Protein AF-A0A9X2IA38-F1 (afdb_monomer_lite)

Foldseek 3Di:
DDPPPPDLVPQAPDQDPVNLVVLLVLLPADAPEFFEQDPVVRDTFGWDADPQRFTATPVPRHGDDQAKWKWWQASNNYIYTYDLVCLPVVDDDGDTLFIWIWGWDADPVVSHIEIETERDSSNYHHAPLSVQSNVLNCVVVVNDDQKYKYKYALPHHHDQPDDDPVVVVVVVVSPVVDTFMWIWGQDPVQCFIWIAGPVRDIDTDGPCNSSPDPPPPPDDD

Sequence (221 aa):
MRNRINRRTDNLASVSKDKALEDEHNTSGIFFMYSFFDKETHNNHKIKIDKVNRWRYETSNELVPENRYMFAVGKNGALYLGNPTVHSQFKAGKQVQSAGWIEYQWDNEEQQAKILIDNCSGHYTPTLSQFIQTLYGLHQAKFLPDHLEIRLSKFTLFDYENMSPFWNEIIKEAKLETTEVLSLTYSEQDDGFVFMRSSGETAKMDKKDIFPEKTDLRMEA

Structure (mmCIF, N/CA/C/O backbone):
data_AF-A0A9X2IA38-F1
#
_entry.id   AF-A0A9X2IA38-F1
#
loop_
_atom_site.group_PDB
_atom_site.id
_atom_site.type_symbol
_atom_site.label_atom_id
_atom_site.label_alt_id
_atom_site.label_comp_id
_atom_site.label_asym_id
_atom_site.label_entity_id
_atom_site.label_seq_id
_atom_site.pdbx_PDB_ins_code
_atom_site.Cartn_x
_atom_site.Cartn_y
_atom_site.Cartn_z
_atom_site.occupancy
_atom_site.B_iso_or_equiv
_atom_site.auth_seq_id
_atom_site.auth_comp_id
_atom_site.auth_asym_id
_atom_site.auth_atom_id
_atom_site.pdbx_PDB_model_num
ATOM 1 N N . MET A 1 1 ? 42.721 1.372 -3.159 1.00 33.28 1 MET A N 1
ATOM 2 C CA . MET A 1 1 ? 41.296 0.983 -3.252 1.00 33.28 1 MET A CA 1
ATOM 3 C C . MET A 1 1 ? 40.503 1.860 -2.296 1.00 33.28 1 MET A C 1
ATOM 5 O O . MET A 1 1 ? 40.775 1.817 -1.105 1.00 33.28 1 MET A O 1
ATOM 9 N N . ARG A 1 2 ? 39.608 2.725 -2.792 1.00 30.33 2 ARG A N 1
ATOM 10 C CA . ARG A 1 2 ? 38.718 3.513 -1.922 1.00 30.33 2 ARG A CA 1
ATOM 11 C C . ARG A 1 2 ? 37.504 2.648 -1.596 1.00 30.33 2 ARG A C 1
ATOM 13 O O . ARG A 1 2 ? 36.684 2.406 -2.476 1.00 30.33 2 ARG A O 1
ATOM 20 N N . ASN A 1 3 ? 37.411 2.173 -0.357 1.00 28.41 3 ASN A N 1
ATOM 21 C CA . ASN A 1 3 ? 36.214 1.504 0.141 1.00 28.41 3 ASN A CA 1
ATOM 22 C C . ASN A 1 3 ? 35.061 2.512 0.131 1.00 28.41 3 ASN A C 1
ATOM 24 O O . ASN A 1 3 ? 35.024 3.427 0.952 1.00 28.41 3 ASN A O 1
ATOM 28 N N . ARG A 1 4 ? 34.132 2.368 -0.820 1.00 27.73 4 ARG A N 1
ATOM 29 C CA . ARG A 1 4 ? 32.834 3.045 -0.761 1.00 27.73 4 ARG A CA 1
ATOM 30 C C . ARG A 1 4 ? 32.062 2.427 0.398 1.00 27.73 4 ARG A C 1
ATOM 32 O O . ARG A 1 4 ? 31.519 1.333 0.283 1.00 27.73 4 ARG A O 1
ATOM 39 N N . ILE A 1 5 ? 32.050 3.125 1.524 1.00 28.62 5 ILE A N 1
ATOM 40 C CA . ILE A 1 5 ? 31.180 2.807 2.647 1.00 28.62 5 ILE A CA 1
ATOM 41 C C . ILE A 1 5 ? 29.767 3.229 2.222 1.00 28.62 5 ILE A C 1
ATOM 43 O O . ILE A 1 5 ? 29.410 4.398 2.305 1.00 28.62 5 ILE A O 1
ATOM 47 N N . ASN A 1 6 ? 28.973 2.287 1.707 1.00 29.41 6 ASN A N 1
ATOM 48 C CA . ASN A 1 6 ? 27.540 2.487 1.483 1.00 29.41 6 ASN A CA 1
ATOM 49 C C . ASN A 1 6 ? 26.829 2.470 2.844 1.00 29.41 6 ASN A C 1
ATOM 51 O O . ASN A 1 6 ? 26.284 1.447 3.256 1.00 29.41 6 ASN A O 1
ATOM 55 N N . ARG A 1 7 ? 26.864 3.589 3.572 1.00 29.50 7 ARG A N 1
ATOM 56 C CA . ARG A 1 7 ? 26.044 3.777 4.772 1.00 29.50 7 ARG A CA 1
ATOM 57 C C . ARG A 1 7 ? 24.656 4.268 4.367 1.00 29.50 7 ARG A C 1
ATOM 59 O O . ARG A 1 7 ? 24.501 5.164 3.544 1.00 29.50 7 ARG A O 1
ATOM 66 N N . ARG A 1 8 ? 23.635 3.636 4.949 1.00 31.94 8 ARG A N 1
ATOM 67 C CA . ARG A 1 8 ? 22.201 3.883 4.707 1.00 31.94 8 ARG A CA 1
ATOM 68 C C . ARG A 1 8 ? 21.777 5.323 5.055 1.00 31.94 8 ARG A C 1
ATOM 70 O O . ARG A 1 8 ? 20.772 5.789 4.542 1.00 31.94 8 ARG A O 1
ATOM 77 N N . THR A 1 9 ? 22.560 6.010 5.887 1.00 29.55 9 THR A N 1
ATOM 78 C CA . THR A 1 9 ? 22.382 7.411 6.301 1.00 29.55 9 THR A CA 1
ATOM 79 C C . THR A 1 9 ? 22.748 8.424 5.218 1.00 29.55 9 THR A C 1
ATOM 81 O O . THR A 1 9 ? 22.203 9.519 5.221 1.00 29.55 9 THR A O 1
ATOM 84 N N . ASP A 1 10 ? 23.620 8.054 4.274 1.00 29.27 10 ASP A N 1
ATOM 85 C CA . ASP A 1 10 ? 24.248 9.003 3.339 1.00 29.27 10 ASP A CA 1
ATOM 86 C C . ASP A 1 10 ? 23.655 8.908 1.917 1.00 29.27 10 ASP A C 1
ATOM 88 O O . ASP A 1 10 ? 24.034 9.658 1.023 1.00 29.27 10 ASP A O 1
ATOM 92 N N . ASN A 1 11 ? 22.735 7.960 1.693 1.00 29.88 11 ASN A N 1
ATOM 93 C CA . ASN A 1 11 ? 22.175 7.592 0.383 1.00 29.88 11 ASN A CA 1
ATOM 94 C C . ASN A 1 11 ? 20.657 7.827 0.268 1.00 29.88 11 ASN A C 1
ATOM 96 O O . ASN A 1 11 ? 20.030 7.332 -0.672 1.00 29.88 11 ASN A O 1
ATOM 100 N N . LEU A 1 12 ? 20.052 8.549 1.212 1.00 31.86 12 LEU A N 1
ATOM 101 C CA . LEU A 1 12 ? 18.663 8.981 1.093 1.00 31.86 12 LEU A CA 1
ATOM 102 C C . LEU A 1 12 ? 18.642 10.247 0.244 1.00 31.86 12 LEU A C 1
ATOM 104 O O . LEU A 1 12 ? 19.120 11.294 0.672 1.00 31.86 12 LEU A O 1
ATOM 108 N N . ALA A 1 13 ? 18.111 10.147 -0.974 1.00 32.28 13 ALA A N 1
ATOM 109 C CA . ALA A 1 13 ? 17.768 11.331 -1.741 1.00 32.28 13 ALA A CA 1
ATOM 110 C C . ALA A 1 13 ? 16.670 12.073 -0.967 1.00 32.28 13 ALA A C 1
ATOM 112 O O . ALA A 1 13 ? 15.510 11.666 -0.996 1.00 32.28 13 ALA A O 1
ATOM 113 N N . SER A 1 14 ? 17.040 13.123 -0.232 1.00 31.39 14 SER A N 1
ATOM 114 C CA . SER A 1 14 ? 16.071 14.073 0.294 1.00 31.39 14 SER A CA 1
ATOM 115 C C . SER A 1 14 ? 15.344 14.685 -0.900 1.00 31.39 14 SER A C 1
ATOM 117 O O . SER A 1 14 ? 15.947 15.320 -1.768 1.00 31.39 14 SER A O 1
ATOM 119 N N . VAL A 1 15 ? 14.044 14.422 -0.996 1.00 34.00 15 VAL A N 1
ATOM 120 C CA . VAL A 1 15 ? 13.192 15.065 -1.993 1.00 34.00 15 VAL A CA 1
ATOM 121 C C . VAL A 1 15 ? 13.064 16.524 -1.554 1.00 34.00 15 VAL A C 1
ATOM 123 O O . VAL A 1 15 ? 12.621 16.801 -0.440 1.00 34.00 15 VAL A O 1
ATOM 126 N N . SER A 1 16 ? 13.549 17.465 -2.369 1.00 35.22 16 SER A N 1
ATOM 127 C CA . SER A 1 16 ? 13.396 18.894 -2.081 1.00 35.22 16 SER A CA 1
ATOM 128 C C . SER A 1 16 ? 11.910 19.259 -2.040 1.00 35.22 16 SER A C 1
ATOM 130 O O . SER A 1 16 ? 11.103 18.637 -2.731 1.00 35.22 16 SER A O 1
ATOM 132 N N . LYS A 1 17 ? 11.541 20.288 -1.263 1.00 38.03 17 LYS A N 1
ATOM 133 C CA . LYS A 1 17 ? 10.151 20.781 -1.201 1.00 38.03 17 LYS A CA 1
ATOM 134 C C . LYS A 1 17 ? 9.586 21.077 -2.597 1.00 38.03 17 LYS A C 1
ATOM 136 O O . LYS A 1 17 ? 8.460 20.701 -2.887 1.00 38.03 17 LYS A O 1
ATOM 141 N N . ASP A 1 18 ? 10.409 21.633 -3.482 1.00 33.34 18 ASP A N 1
ATOM 142 C CA . ASP A 1 18 ? 10.033 21.937 -4.869 1.00 33.34 18 ASP A CA 1
ATOM 143 C C . ASP A 1 18 ? 9.674 20.682 -5.678 1.00 33.34 18 ASP A C 1
ATOM 145 O O . ASP A 1 18 ? 8.767 20.705 -6.504 1.00 33.34 18 ASP A O 1
ATOM 149 N N . LYS A 1 19 ? 10.350 19.559 -5.406 1.00 36.72 19 LYS A N 1
ATOM 150 C CA . LYS A 1 19 ? 10.111 18.282 -6.083 1.00 36.72 19 LYS A CA 1
ATOM 151 C C . LYS A 1 19 ? 8.884 17.554 -5.527 1.00 36.72 19 LYS A C 1
ATOM 153 O O . LYS A 1 19 ? 8.150 16.947 -6.295 1.00 36.72 19 LYS A O 1
ATOM 158 N N . ALA A 1 20 ? 8.616 17.685 -4.226 1.00 36.47 20 ALA A N 1
ATOM 159 C CA . ALA A 1 20 ? 7.375 17.198 -3.619 1.00 36.47 20 ALA A CA 1
ATOM 160 C C . ALA A 1 20 ? 6.135 17.919 -4.192 1.00 36.47 20 ALA A C 1
ATOM 162 O O . ALA A 1 20 ? 5.124 17.278 -4.465 1.00 36.47 20 ALA A O 1
ATOM 163 N N . LEU A 1 21 ? 6.242 19.230 -4.457 1.00 36.81 21 LEU A N 1
ATOM 164 C CA . LEU A 1 21 ? 5.180 20.033 -5.080 1.00 36.81 21 LEU A CA 1
ATOM 165 C C . LEU A 1 21 ? 4.927 19.670 -6.556 1.00 36.81 21 LEU A C 1
ATOM 167 O O . LEU A 1 21 ? 3.783 19.732 -7.005 1.00 36.81 21 LEU A O 1
ATOM 171 N N . GLU A 1 22 ? 5.971 19.302 -7.308 1.00 36.03 22 GLU A N 1
ATOM 172 C CA . GLU A 1 22 ? 5.869 18.833 -8.701 1.00 36.03 22 GLU A CA 1
ATOM 173 C C . GLU A 1 22 ? 5.215 17.441 -8.787 1.00 36.03 22 GLU A C 1
ATOM 175 O O . GLU A 1 22 ? 4.417 17.176 -9.689 1.00 36.03 22 GLU A O 1
ATOM 180 N N . ASP A 1 23 ? 5.508 16.557 -7.830 1.00 39.16 23 ASP A N 1
ATOM 181 C CA . ASP A 1 23 ? 4.963 15.198 -7.783 1.00 39.16 23 ASP A CA 1
ATOM 182 C C . ASP A 1 23 ? 3.449 15.185 -7.486 1.00 39.16 23 ASP A C 1
ATOM 184 O O . ASP A 1 23 ? 2.731 14.380 -8.075 1.00 39.16 23 ASP A O 1
ATOM 188 N N . GLU A 1 24 ? 2.945 16.116 -6.669 1.00 38.44 24 GLU A N 1
ATOM 189 C CA . GLU A 1 24 ? 1.516 16.280 -6.341 1.00 38.44 24 GLU A CA 1
ATOM 190 C C . GLU A 1 24 ? 0.641 16.616 -7.564 1.00 38.44 24 GLU A C 1
ATOM 192 O O . GLU A 1 24 ? -0.502 16.181 -7.664 1.00 38.44 24 GLU A O 1
ATOM 197 N N . HIS A 1 25 ? 1.177 17.332 -8.556 1.00 37.62 25 HIS A N 1
ATOM 198 C CA . HIS A 1 25 ? 0.443 17.625 -9.794 1.00 37.62 25 HIS A CA 1
ATOM 199 C C . HIS A 1 25 ? 0.202 16.363 -10.648 1.00 37.62 25 HIS A C 1
ATOM 201 O O . HIS A 1 25 ? -0.766 16.283 -11.407 1.00 37.62 25 HIS A O 1
ATOM 207 N N . ASN A 1 26 ? 1.065 15.354 -10.503 1.00 40.12 26 ASN A N 1
ATOM 208 C CA . ASN A 1 26 ? 1.036 14.121 -11.288 1.00 40.12 26 ASN A CA 1
ATOM 209 C C . ASN A 1 26 ? 0.171 13.011 -10.653 1.00 40.12 26 ASN A C 1
ATOM 211 O O . ASN A 1 26 ? 0.019 11.947 -11.251 1.00 40.12 26 ASN A O 1
ATOM 215 N N . THR A 1 27 ? -0.414 13.232 -9.466 1.00 41.41 27 THR A N 1
ATOM 216 C CA . THR A 1 27 ? -1.171 12.213 -8.708 1.00 41.41 27 THR A CA 1
ATOM 217 C C . THR A 1 27 ? -2.672 12.153 -9.037 1.00 41.41 27 THR A C 1
ATOM 219 O O . THR A 1 27 ? -3.406 11.367 -8.438 1.00 41.41 27 THR A O 1
ATOM 222 N N . SER A 1 28 ? -3.142 12.906 -10.039 1.00 36.66 28 SER A N 1
ATOM 223 C CA . SER A 1 28 ? -4.564 13.106 -10.385 1.00 36.66 28 SER A CA 1
ATOM 224 C C . SER A 1 28 ? -5.245 11.981 -11.200 1.00 36.66 28 SER A C 1
ATOM 226 O O . SER A 1 28 ? -6.143 12.229 -12.002 1.00 36.66 28 SER A O 1
ATOM 228 N N . GLY A 1 29 ? -4.913 10.714 -10.923 1.00 35.50 29 GLY A N 1
ATOM 229 C CA . GLY A 1 29 ? -5.930 9.655 -11.009 1.00 35.50 29 GLY A CA 1
ATOM 230 C C . GLY A 1 29 ? -6.135 8.897 -12.327 1.00 35.50 29 GLY A C 1
ATOM 231 O O . GLY A 1 29 ? -7.278 8.627 -12.685 1.00 35.50 29 GLY A O 1
ATOM 232 N N . ILE A 1 30 ? -5.080 8.416 -12.996 1.00 32.59 30 ILE A N 1
ATOM 233 C CA . ILE A 1 30 ? -5.226 7.283 -13.935 1.00 32.59 30 ILE A CA 1
ATOM 234 C C . ILE A 1 30 ? -4.082 6.290 -13.718 1.00 32.59 30 ILE A C 1
ATOM 236 O O . ILE A 1 30 ? -2.986 6.465 -14.243 1.00 32.59 30 ILE A O 1
ATOM 240 N N . PHE A 1 31 ? -4.328 5.229 -12.947 1.00 38.31 31 PHE A N 1
ATOM 241 C CA . PHE A 1 31 ? -3.363 4.140 -12.805 1.00 38.31 31 PHE A CA 1
ATOM 242 C C . PHE A 1 31 ? -3.389 3.277 -14.066 1.00 38.31 31 PHE A C 1
ATOM 244 O O . PHE A 1 31 ? -4.265 2.431 -14.242 1.00 38.31 31 PHE A O 1
ATOM 251 N N . PHE A 1 32 ? -2.429 3.478 -14.970 1.00 34.12 32 PHE A N 1
ATOM 252 C CA . PHE A 1 32 ? -2.218 2.550 -16.079 1.00 34.12 32 PHE A CA 1
ATOM 253 C C . PHE A 1 32 ? -1.540 1.287 -15.548 1.00 34.12 32 PHE A C 1
ATOM 255 O O . PHE A 1 32 ? -0.338 1.257 -15.307 1.00 34.12 32 PHE A O 1
ATOM 262 N N . MET A 1 33 ? -2.329 0.239 -15.332 1.00 41.50 33 MET A N 1
ATOM 263 C CA . MET A 1 33 ? -1.836 -1.049 -14.862 1.00 41.50 33 MET A CA 1
ATOM 264 C C . MET A 1 33 ? -0.643 -1.570 -15.700 1.00 41.50 33 MET A C 1
ATOM 266 O O . MET A 1 33 ? -0.588 -1.408 -16.922 1.00 41.50 33 MET A O 1
ATOM 270 N N . TYR A 1 34 ? 0.230 -2.305 -15.003 1.00 48.06 34 TYR A N 1
ATOM 271 C CA . TYR A 1 34 ? 1.095 -3.395 -15.468 1.00 48.06 34 TYR A CA 1
ATOM 272 C C . TYR A 1 34 ? 2.540 -3.083 -15.896 1.00 48.06 34 TYR A C 1
ATOM 274 O O . TYR A 1 34 ? 2.799 -2.685 -17.029 1.00 48.06 34 TYR A O 1
ATOM 282 N N . SER A 1 35 ? 3.512 -3.520 -15.085 1.00 41.28 35 SER A N 1
ATOM 283 C CA . SER A 1 35 ? 4.558 -4.462 -15.538 1.00 41.28 35 SER A CA 1
ATOM 284 C C . SER A 1 35 ? 5.130 -5.228 -14.339 1.00 41.28 35 SER A C 1
ATOM 286 O O . SER A 1 35 ? 5.736 -4.624 -13.456 1.00 41.28 35 SER A O 1
ATOM 288 N N . PHE A 1 36 ? 4.949 -6.546 -14.301 1.00 46.47 36 PHE A N 1
ATOM 289 C CA . PHE A 1 36 ? 5.767 -7.438 -13.485 1.00 46.47 36 PHE A CA 1
ATOM 290 C C . PHE A 1 36 ? 7.036 -7.759 -14.269 1.00 46.47 36 PHE A C 1
ATOM 292 O O . PHE A 1 36 ? 6.933 -8.285 -15.378 1.00 46.47 36 PHE A O 1
ATOM 299 N N . PHE A 1 37 ? 8.206 -7.435 -13.724 1.00 45.69 37 PHE A N 1
ATOM 300 C CA . PHE A 1 37 ? 9.477 -7.835 -14.323 1.00 45.69 37 PHE A CA 1
ATOM 301 C C . PHE A 1 37 ? 10.023 -9.057 -13.595 1.00 45.69 37 PHE A C 1
ATOM 303 O O . PHE A 1 37 ? 10.503 -8.962 -12.458 1.00 45.69 37 PHE A O 1
ATOM 310 N N . ASP A 1 38 ? 9.970 -10.199 -14.270 1.00 46.16 38 ASP A N 1
ATOM 311 C CA . ASP A 1 38 ? 10.667 -11.389 -13.818 1.00 46.16 38 ASP A CA 1
ATOM 312 C C . ASP A 1 38 ? 12.101 -11.372 -14.356 1.00 46.16 38 ASP A C 1
ATOM 314 O O . ASP A 1 38 ? 12.340 -11.392 -15.563 1.00 46.16 38 ASP A O 1
ATOM 318 N N . LYS A 1 39 ? 13.081 -11.321 -13.452 1.00 41.94 39 LYS A N 1
ATOM 319 C CA . LYS A 1 39 ? 14.500 -11.297 -13.815 1.00 41.94 39 LYS A CA 1
ATOM 320 C C . LYS A 1 39 ? 14.970 -12.605 -14.443 1.00 41.94 39 LYS A C 1
ATOM 322 O O . LYS A 1 39 ? 15.898 -12.561 -15.242 1.00 41.94 39 LYS A O 1
ATOM 327 N N . GLU A 1 40 ? 14.389 -13.743 -14.064 1.00 47.44 40 GLU A N 1
ATOM 328 C CA . GLU A 1 40 ? 14.830 -15.041 -14.587 1.00 47.44 40 GLU A CA 1
ATOM 329 C C . GLU A 1 40 ? 14.468 -15.186 -16.064 1.00 47.44 40 GLU A C 1
ATOM 331 O O . GLU A 1 40 ? 15.247 -15.726 -16.848 1.00 47.44 40 GLU A O 1
ATOM 336 N N . THR A 1 41 ? 13.325 -14.627 -16.460 1.00 50.97 41 THR A N 1
ATOM 337 C CA . THR A 1 41 ? 12.814 -14.713 -17.831 1.00 50.97 41 THR A CA 1
ATOM 338 C C . THR A 1 41 ? 12.984 -13.422 -18.637 1.00 50.97 41 THR A C 1
ATOM 340 O O . THR A 1 41 ? 12.778 -13.439 -19.848 1.00 50.97 41 THR A O 1
ATOM 343 N N . HIS A 1 42 ? 13.379 -12.310 -18.001 1.00 52.97 42 HIS A N 1
ATOM 344 C CA . HIS A 1 42 ? 13.475 -10.964 -18.589 1.00 52.97 42 HIS A CA 1
ATOM 345 C C . HIS A 1 42 ? 12.189 -10.487 -19.292 1.00 52.97 42 HIS A C 1
ATOM 347 O O . HIS A 1 42 ? 12.228 -9.576 -20.125 1.00 52.97 42 HIS A O 1
ATOM 353 N N . ASN A 1 43 ? 11.046 -11.080 -18.950 1.00 55.62 43 ASN A N 1
ATOM 354 C CA . ASN A 1 43 ? 9.767 -10.804 -19.582 1.00 55.62 43 ASN A CA 1
ATOM 355 C C . ASN A 1 43 ? 8.925 -9.851 -18.730 1.00 55.62 43 ASN A C 1
ATOM 357 O O . ASN A 1 43 ? 8.905 -9.915 -17.499 1.00 55.62 43 ASN A O 1
ATOM 361 N N . ASN A 1 44 ? 8.202 -8.967 -19.417 1.00 62.81 44 ASN A N 1
ATOM 362 C CA . ASN A 1 44 ? 7.179 -8.133 -18.803 1.00 62.81 44 ASN A CA 1
ATOM 363 C C . ASN A 1 44 ? 5.863 -8.906 -18.788 1.00 62.81 44 ASN A C 1
ATOM 365 O O . ASN A 1 44 ? 5.335 -9.252 -19.847 1.00 62.81 44 ASN A O 1
ATOM 369 N N . HIS A 1 45 ? 5.304 -9.114 -17.603 1.00 68.19 45 HIS A N 1
ATOM 370 C CA . HIS A 1 45 ? 3.994 -9.733 -17.443 1.00 68.19 45 HIS A CA 1
ATOM 371 C C . HIS A 1 45 ? 2.971 -8.716 -16.945 1.00 68.19 45 HIS A C 1
ATOM 373 O O . HIS A 1 45 ? 3.291 -7.773 -16.218 1.00 68.19 45 HIS A O 1
ATOM 379 N N . LYS A 1 46 ? 1.714 -8.924 -17.328 1.00 74.81 46 LYS A N 1
ATOM 380 C CA . LYS A 1 46 ? 0.573 -8.198 -16.774 1.00 74.81 46 LYS A CA 1
ATOM 381 C C . LYS A 1 46 ? -0.096 -9.057 -15.703 1.00 74.81 46 LYS A C 1
ATOM 383 O O . LYS A 1 46 ? -0.176 -10.271 -15.873 1.00 74.81 46 LYS A O 1
ATOM 388 N N . ILE A 1 47 ? -0.533 -8.445 -14.604 1.00 77.00 47 ILE A N 1
ATOM 389 C CA . ILE A 1 47 ? -1.194 -9.116 -13.474 1.00 77.00 47 ILE A CA 1
ATOM 390 C C . ILE A 1 47 ? -2.627 -8.627 -13.370 1.00 77.00 47 ILE A C 1
ATOM 392 O O . ILE A 1 47 ? -2.850 -7.502 -12.935 1.00 77.00 47 ILE A O 1
ATOM 396 N N . LYS A 1 48 ? -3.590 -9.478 -13.703 1.00 84.44 48 LYS A N 1
ATOM 397 C CA . LYS A 1 48 ? -4.998 -9.217 -13.408 1.00 84.44 48 LYS A CA 1
ATOM 398 C C . LYS A 1 48 ? -5.330 -9.683 -11.995 1.00 84.44 48 LYS A C 1
ATOM 400 O O . LYS A 1 48 ? -4.719 -10.617 -11.472 1.00 84.44 48 LYS A O 1
ATOM 405 N N . ILE A 1 49 ? -6.336 -9.052 -11.415 1.00 85.75 49 ILE A N 1
ATOM 406 C CA . ILE A 1 49 ? -6.853 -9.397 -10.097 1.00 85.75 49 ILE A CA 1
ATOM 407 C C . ILE A 1 49 ? -8.217 -10.034 -10.293 1.00 85.75 49 ILE A C 1
ATOM 409 O O . ILE A 1 49 ? -9.043 -9.525 -11.053 1.00 85.75 49 ILE A O 1
ATOM 413 N N . ASP A 1 50 ? -8.414 -11.204 -9.694 1.00 84.94 50 ASP A N 1
ATOM 414 C CA . ASP A 1 50 ? -9.708 -11.871 -9.745 1.00 84.94 50 ASP A CA 1
ATOM 415 C C . ASP A 1 50 ? -10.685 -11.299 -8.705 1.00 84.94 50 ASP A C 1
ATOM 417 O O . ASP A 1 50 ? -10.385 -10.360 -7.972 1.00 84.94 50 ASP A O 1
ATOM 421 N N . LYS A 1 51 ? -11.905 -11.841 -8.667 1.00 79.12 51 LYS A N 1
ATOM 422 C CA . LYS A 1 51 ? -12.998 -11.308 -7.837 1.00 79.12 51 LYS A CA 1
ATOM 423 C C . LYS A 1 51 ? -12.740 -11.381 -6.327 1.00 79.12 51 LYS A C 1
ATOM 425 O O . LYS A 1 51 ? -13.521 -10.810 -5.579 1.00 79.12 51 LYS A O 1
ATOM 430 N N . VAL A 1 52 ? -11.707 -12.104 -5.896 1.00 80.62 52 VAL A N 1
ATOM 431 C CA . VAL A 1 52 ? -11.337 -12.287 -4.484 1.00 80.62 52 VAL A CA 1
ATOM 432 C C . VAL A 1 52 ? -9.972 -11.662 -4.179 1.00 80.62 52 VAL A C 1
ATOM 434 O O . VAL A 1 52 ? -9.274 -12.074 -3.260 1.00 80.62 52 VAL A O 1
ATOM 437 N N . ASN A 1 53 ? -9.559 -10.673 -4.974 1.00 82.44 53 ASN A N 1
ATOM 438 C CA . ASN A 1 53 ? -8.280 -9.977 -4.853 1.00 82.44 53 ASN A CA 1
ATOM 439 C C . ASN A 1 53 ? -7.039 -10.876 -5.027 1.00 82.44 53 ASN A C 1
ATOM 441 O O . ASN A 1 53 ? -5.930 -10.497 -4.643 1.00 82.44 53 ASN A O 1
ATOM 445 N N . ARG A 1 54 ? -7.178 -12.051 -5.658 1.00 89.94 54 ARG A N 1
ATOM 446 C CA . ARG A 1 54 ? -6.047 -12.944 -5.923 1.00 89.94 54 ARG A CA 1
ATOM 447 C C . ARG A 1 54 ? -5.354 -12.565 -7.225 1.00 89.94 54 ARG A C 1
ATOM 449 O O . ARG A 1 54 ? -5.990 -12.324 -8.255 1.00 89.94 54 ARG A O 1
ATOM 456 N N . TRP A 1 55 ? -4.028 -12.511 -7.180 1.00 90.00 55 TRP A N 1
ATOM 457 C CA . TRP A 1 55 ? -3.214 -12.034 -8.290 1.00 90.00 55 TRP A CA 1
ATOM 458 C C . TRP A 1 55 ? -2.926 -13.159 -9.283 1.00 90.00 55 TRP A C 1
ATOM 460 O O . TRP A 1 55 ? -2.486 -14.250 -8.909 1.00 90.00 55 TRP A O 1
ATOM 470 N N . ARG A 1 56 ? -3.163 -12.892 -10.570 1.00 89.56 56 ARG A N 1
ATOM 471 C CA . ARG A 1 56 ? -2.939 -13.843 -11.665 1.00 89.56 56 ARG A CA 1
ATOM 472 C C . ARG A 1 56 ? -2.228 -13.185 -12.826 1.00 89.56 56 ARG A C 1
ATOM 474 O O . ARG A 1 56 ? -2.553 -12.060 -13.197 1.00 89.56 56 ARG A O 1
ATOM 481 N N . TYR A 1 57 ? -1.332 -13.912 -13.477 1.00 85.94 57 TYR A N 1
ATOM 482 C CA . TYR A 1 57 ? -0.790 -13.467 -14.753 1.00 85.94 57 TYR A CA 1
ATOM 483 C C . TYR A 1 57 ? -1.916 -13.388 -15.792 1.00 85.94 57 TYR A C 1
ATOM 485 O O . TYR A 1 57 ? -2.706 -14.317 -15.949 1.00 85.94 57 TYR A O 1
ATOM 493 N N . GLU A 1 58 ? -2.024 -12.265 -16.498 1.00 83.25 58 GLU A N 1
ATOM 494 C CA . GLU A 1 58 ? -3.114 -12.010 -17.444 1.00 83.25 58 GLU A CA 1
ATOM 495 C C . GLU A 1 58 ? -3.114 -13.040 -18.580 1.00 83.25 58 GLU A C 1
ATOM 497 O O . GLU A 1 58 ? -4.165 -13.606 -18.888 1.00 83.25 58 GLU A O 1
ATOM 502 N N . THR A 1 59 ? -1.926 -13.325 -19.129 1.00 81.62 59 THR A N 1
ATOM 503 C CA . THR A 1 59 ? -1.721 -14.208 -20.285 1.00 81.62 59 THR A CA 1
ATOM 504 C C . THR A 1 59 ? -1.894 -15.690 -19.954 1.00 81.62 59 THR A C 1
ATOM 506 O O . THR A 1 59 ? -2.605 -16.383 -20.674 1.00 81.62 59 THR A O 1
ATOM 509 N N . SER A 1 60 ? -1.250 -16.196 -18.892 1.00 87.00 60 SER A N 1
ATOM 510 C CA . SER A 1 60 ? -1.289 -17.629 -18.546 1.00 87.00 60 SER A CA 1
ATOM 511 C C . SER A 1 60 ? -2.409 -17.994 -17.570 1.00 87.00 60 SER A C 1
ATOM 513 O O . SER A 1 60 ? -2.740 -19.167 -17.431 1.00 87.00 60 SER A O 1
ATOM 515 N N . ASN A 1 61 ? -3.018 -17.008 -16.898 1.00 87.62 61 ASN A N 1
ATOM 516 C CA . ASN A 1 61 ? -3.982 -17.194 -15.806 1.00 87.62 61 ASN A CA 1
ATOM 517 C C . ASN A 1 61 ? -3.429 -17.942 -14.572 1.00 87.62 61 ASN A C 1
ATOM 519 O O . ASN A 1 61 ? -4.182 -18.242 -13.636 1.00 87.62 61 ASN A O 1
ATOM 523 N N . GLU A 1 62 ? -2.125 -18.216 -14.558 1.00 90.12 62 GLU A N 1
ATOM 524 C CA . GLU A 1 62 ? -1.411 -18.795 -13.426 1.00 90.12 62 GLU A CA 1
ATOM 525 C C . GLU A 1 62 ? -1.384 -17.818 -12.252 1.00 90.12 62 GLU A C 1
ATOM 527 O O . GLU A 1 62 ? -1.475 -16.598 -12.423 1.00 90.12 62 GLU A O 1
ATOM 532 N N . LEU A 1 63 ? -1.277 -18.372 -11.049 1.00 90.38 63 LEU A N 1
ATOM 533 C CA . LEU A 1 63 ? -1.180 -17.591 -9.824 1.00 90.38 63 LEU A CA 1
ATOM 534 C C . LEU A 1 63 ? 0.164 -16.871 -9.767 1.00 90.38 63 LEU A C 1
ATOM 536 O O . LEU A 1 63 ? 1.206 -17.474 -10.026 1.00 90.38 63 LEU A O 1
ATOM 540 N N . VAL A 1 64 ? 0.131 -15.595 -9.389 1.00 87.31 64 VAL A N 1
ATOM 541 C CA . VAL A 1 64 ? 1.354 -14.884 -9.015 1.00 87.31 64 VAL A CA 1
ATOM 542 C C . VAL A 1 64 ? 1.854 -15.483 -7.694 1.00 87.31 64 VAL A C 1
ATOM 544 O O . VAL A 1 64 ? 1.036 -15.682 -6.791 1.00 87.31 64 VAL A O 1
ATOM 547 N N . PRO A 1 65 ? 3.153 -15.808 -7.569 1.00 88.44 65 PRO A N 1
ATOM 548 C CA . PRO A 1 65 ? 3.694 -16.378 -6.342 1.00 88.44 65 PRO A CA 1
ATOM 549 C C . PRO A 1 65 ? 3.454 -15.495 -5.114 1.00 88.44 65 PRO A C 1
ATOM 551 O O . PRO A 1 65 ? 3.395 -14.272 -5.194 1.00 88.44 65 PRO A O 1
ATOM 554 N N . GLU A 1 66 ? 3.363 -16.117 -3.949 1.00 91.56 66 GLU A N 1
ATOM 555 C CA . GLU A 1 66 ? 3.399 -15.388 -2.684 1.00 91.56 66 GLU A CA 1
ATOM 556 C C . GLU A 1 66 ? 4.845 -14.975 -2.411 1.00 91.56 66 GLU A C 1
ATOM 558 O O . GLU A 1 66 ? 5.743 -15.819 -2.335 1.00 91.56 66 GLU A O 1
ATOM 563 N N . ASN A 1 67 ? 5.102 -13.671 -2.354 1.00 89.44 67 ASN A N 1
ATOM 564 C CA . ASN A 1 67 ? 6.451 -13.143 -2.196 1.00 89.44 67 ASN A CA 1
ATOM 565 C C . ASN A 1 67 ? 6.428 -11.672 -1.772 1.00 89.44 67 ASN A C 1
ATOM 567 O O . ASN A 1 67 ? 5.392 -11.007 -1.733 1.00 89.44 67 ASN A O 1
ATOM 571 N N . ARG A 1 68 ? 7.622 -11.149 -1.507 1.00 88.94 68 ARG A N 1
ATOM 572 C CA . ARG A 1 68 ? 7.885 -9.727 -1.364 1.00 88.94 68 ARG A CA 1
ATOM 573 C C . ARG A 1 68 ? 8.346 -9.151 -2.697 1.00 88.94 68 ARG A C 1
ATOM 575 O O . ARG A 1 68 ? 9.395 -9.527 -3.216 1.00 88.94 68 ARG A O 1
ATOM 582 N N . TYR A 1 69 ? 7.597 -8.193 -3.217 1.00 86.25 69 TYR A N 1
ATOM 583 C CA . TYR A 1 69 ? 7.879 -7.504 -4.469 1.00 86.25 69 TYR A CA 1
ATOM 584 C C . TYR A 1 69 ? 8.266 -6.058 -4.204 1.00 86.25 69 TYR A C 1
ATOM 586 O O . TYR A 1 69 ? 7.699 -5.398 -3.340 1.00 86.25 69 TYR A O 1
ATOM 594 N N . MET A 1 70 ? 9.236 -5.540 -4.947 1.00 85.19 70 MET A N 1
ATOM 595 C CA . MET A 1 70 ? 9.474 -4.103 -4.969 1.00 85.19 70 MET A CA 1
ATOM 596 C C . MET A 1 70 ? 8.408 -3.471 -5.855 1.00 85.19 70 MET A C 1
ATOM 598 O O . MET A 1 70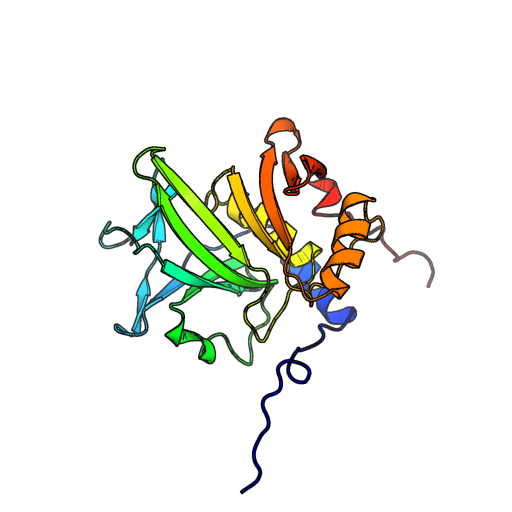 ? 8.180 -3.963 -6.960 1.00 85.19 70 MET A O 1
ATOM 602 N N . PHE A 1 71 ? 7.790 -2.386 -5.401 1.00 84.44 71 PHE A N 1
ATOM 603 C CA . PHE A 1 71 ? 6.868 -1.620 -6.228 1.00 84.44 71 PHE A CA 1
ATOM 604 C C . PHE A 1 71 ? 7.436 -0.244 -6.558 1.00 84.44 71 PHE A C 1
ATOM 606 O O . PHE A 1 71 ? 8.164 0.361 -5.767 1.00 84.44 71 PHE A O 1
ATOM 613 N N . ALA A 1 72 ? 7.064 0.261 -7.727 1.00 80.44 72 ALA A N 1
ATOM 614 C CA . ALA A 1 72 ? 7.235 1.653 -8.100 1.00 80.44 72 ALA A CA 1
ATOM 615 C C . ALA A 1 72 ? 5.994 2.120 -8.857 1.00 80.44 72 ALA A C 1
ATOM 617 O O . ALA A 1 72 ? 5.487 1.405 -9.719 1.00 80.44 72 ALA A O 1
ATOM 618 N N . VAL A 1 73 ? 5.530 3.325 -8.555 1.00 75.06 73 VAL A N 1
ATOM 619 C CA . VAL A 1 73 ? 4.476 4.006 -9.300 1.00 75.06 73 VAL A CA 1
ATOM 620 C C . VAL A 1 73 ? 5.119 5.132 -10.093 1.00 75.06 73 VAL A C 1
ATOM 622 O O . VAL A 1 73 ? 5.748 6.029 -9.530 1.00 75.06 73 VAL A O 1
ATOM 625 N N . GLY A 1 74 ? 5.036 5.047 -11.418 1.00 67.19 74 GLY A N 1
ATOM 626 C CA . GLY A 1 74 ? 5.536 6.092 -12.308 1.00 67.19 74 GLY A CA 1
ATOM 627 C C . GLY A 1 74 ? 4.682 7.359 -12.233 1.00 67.19 74 GLY A C 1
ATOM 628 O O . GLY A 1 74 ? 3.538 7.316 -11.797 1.00 67.19 74 GLY A O 1
ATOM 629 N N . LYS A 1 75 ? 5.200 8.487 -12.735 1.00 62.00 75 LYS A N 1
ATOM 630 C CA . LYS A 1 75 ? 4.458 9.766 -12.817 1.00 62.00 75 LYS A CA 1
ATOM 631 C C . LYS A 1 75 ? 3.142 9.717 -13.611 1.00 62.00 75 LYS A C 1
ATOM 633 O O . LYS A 1 75 ? 2.361 10.650 -13.578 1.00 62.00 75 LYS A O 1
ATOM 638 N N . ASN A 1 76 ? 2.938 8.666 -14.396 1.00 57.16 76 ASN A N 1
ATOM 639 C CA . ASN A 1 76 ? 1.723 8.407 -15.164 1.00 57.16 76 ASN A CA 1
ATOM 640 C C . ASN A 1 76 ? 0.744 7.484 -14.414 1.00 57.16 76 ASN A C 1
ATOM 642 O O . ASN A 1 76 ? -0.094 6.862 -15.059 1.00 57.16 76 ASN A O 1
ATOM 646 N N . GLY A 1 77 ? 0.930 7.290 -13.105 1.00 58.91 77 GLY A N 1
ATOM 647 C CA . GLY A 1 77 ? 0.150 6.366 -12.283 1.00 58.91 77 GLY A CA 1
ATOM 648 C C . GLY A 1 77 ? 0.437 4.885 -12.549 1.00 58.91 77 GLY A C 1
ATOM 649 O O . GLY A 1 77 ? -0.219 4.023 -11.975 1.00 58.91 77 GLY A O 1
ATOM 650 N N . ALA A 1 78 ? 1.392 4.535 -13.416 1.00 64.31 78 ALA A N 1
ATOM 651 C CA . ALA A 1 78 ? 1.616 3.131 -13.742 1.00 64.31 78 ALA A CA 1
ATOM 652 C C . ALA A 1 78 ? 2.307 2.378 -12.602 1.00 64.31 78 ALA A C 1
ATOM 654 O O . ALA A 1 78 ? 3.383 2.787 -12.163 1.00 64.31 78 ALA A O 1
ATOM 655 N N . LEU A 1 79 ? 1.710 1.264 -12.162 1.00 74.94 79 LEU A N 1
ATOM 656 C CA . LEU A 1 79 ? 2.285 0.370 -11.157 1.00 74.94 79 LEU A CA 1
ATOM 657 C C . LEU A 1 79 ? 3.212 -0.657 -11.811 1.00 74.94 79 LEU A C 1
ATOM 659 O O . LEU A 1 79 ? 2.805 -1.458 -12.658 1.00 74.94 79 LEU A O 1
ATOM 663 N N . TYR A 1 80 ? 4.442 -0.683 -11.322 1.00 76.00 80 TYR A N 1
ATOM 664 C CA . TYR A 1 80 ? 5.458 -1.658 -11.668 1.00 76.00 80 TYR A CA 1
ATOM 665 C C . TYR A 1 80 ? 5.791 -2.507 -10.447 1.00 76.00 80 TYR A C 1
ATOM 667 O O . TYR A 1 80 ? 6.001 -1.967 -9.361 1.00 76.00 80 TYR A O 1
ATOM 675 N N . LEU A 1 81 ? 5.888 -3.820 -10.644 1.00 78.50 81 LEU A N 1
ATOM 676 C CA . LEU A 1 81 ? 6.294 -4.780 -9.624 1.00 78.50 81 LEU A CA 1
ATOM 677 C C . LEU A 1 81 ? 7.542 -5.525 -10.092 1.00 78.50 81 LEU A C 1
ATOM 679 O O . LEU A 1 81 ? 7.637 -5.951 -11.241 1.00 78.50 81 LEU A O 1
ATOM 683 N N . GLY A 1 82 ? 8.516 -5.683 -9.208 1.00 74.56 82 GLY A N 1
ATOM 684 C CA . GLY A 1 82 ? 9.747 -6.402 -9.506 1.00 74.56 82 GLY A CA 1
ATOM 685 C C . GLY A 1 82 ? 10.118 -7.365 -8.395 1.00 74.56 82 GLY A C 1
ATOM 686 O O . GLY A 1 82 ? 9.937 -7.071 -7.213 1.00 74.56 82 GLY A O 1
ATOM 687 N N . ASN A 1 83 ? 10.703 -8.499 -8.772 1.00 72.31 83 ASN A N 1
ATOM 688 C CA . ASN A 1 83 ? 11.325 -9.398 -7.806 1.00 72.31 83 ASN A CA 1
ATOM 689 C C . ASN A 1 83 ? 12.451 -8.674 -7.034 1.00 72.31 83 ASN A C 1
ATOM 691 O O . ASN A 1 83 ? 13.092 -7.769 -7.585 1.00 72.31 83 ASN A O 1
ATOM 695 N N . PRO A 1 84 ? 12.772 -9.086 -5.791 1.00 64.69 84 PRO A N 1
ATOM 696 C CA . PRO A 1 84 ? 13.805 -8.440 -4.971 1.00 64.69 84 PRO A CA 1
ATOM 697 C C . PRO A 1 84 ? 15.173 -8.304 -5.655 1.00 64.69 84 PRO A C 1
ATOM 699 O O . PRO A 1 84 ? 15.953 -7.397 -5.366 1.00 64.69 84 PRO A O 1
ATOM 702 N N . THR A 1 85 ? 15.459 -9.181 -6.617 1.00 60.44 85 THR A N 1
ATOM 703 C CA . THR A 1 85 ? 16.699 -9.216 -7.397 1.00 60.44 85 THR A CA 1
ATOM 704 C C . THR A 1 85 ? 16.794 -8.129 -8.485 1.00 60.44 85 THR A C 1
ATOM 706 O O . THR A 1 85 ? 17.860 -7.989 -9.098 1.00 60.44 85 THR A O 1
ATOM 709 N N . VAL A 1 86 ? 15.724 -7.352 -8.718 1.00 54.50 86 VAL A N 1
ATOM 710 C CA . VAL A 1 86 ? 15.579 -6.303 -9.758 1.00 54.50 86 VAL A CA 1
ATOM 711 C C . VAL A 1 86 ? 15.881 -4.890 -9.217 1.00 54.50 86 VAL A C 1
ATOM 713 O O . VAL A 1 86 ? 15.771 -3.898 -9.935 1.00 54.50 86 VAL A O 1
ATOM 716 N N . HIS A 1 87 ? 16.353 -4.776 -7.966 1.00 48.66 87 HIS A N 1
ATOM 717 C CA . HIS A 1 87 ? 16.660 -3.519 -7.248 1.00 48.66 87 HIS A CA 1
ATOM 718 C C . HIS A 1 87 ? 17.471 -2.467 -8.034 1.00 48.66 87 HIS A C 1
ATOM 720 O O . HIS A 1 87 ? 17.435 -1.281 -7.713 1.00 48.66 87 HIS A O 1
ATOM 726 N N . SER A 1 88 ? 18.219 -2.875 -9.062 1.00 44.25 88 SER A N 1
ATOM 727 C CA . SER A 1 88 ? 19.046 -2.001 -9.897 1.00 44.25 88 SER A CA 1
ATOM 728 C C . SER A 1 88 ? 18.347 -1.383 -11.112 1.00 44.25 88 SER A C 1
ATOM 730 O O . SER A 1 88 ? 18.878 -0.413 -11.641 1.00 44.25 88 SER A O 1
ATOM 732 N N . GLN A 1 89 ? 17.195 -1.887 -11.568 1.00 47.03 89 GLN A N 1
ATOM 733 C CA . GLN A 1 89 ? 16.583 -1.416 -12.825 1.00 47.03 89 GLN A CA 1
ATOM 734 C C . GLN A 1 89 ? 15.546 -0.306 -12.638 1.00 47.03 89 GLN A C 1
ATOM 736 O O . GLN A 1 89 ? 15.331 0.496 -13.543 1.00 47.03 89 GLN A O 1
ATOM 741 N N . PHE A 1 90 ? 14.975 -0.190 -11.440 1.00 49.12 90 PHE A N 1
ATOM 742 C CA . PHE A 1 90 ? 14.166 0.972 -11.065 1.00 49.12 90 PHE A CA 1
ATOM 743 C C . PHE A 1 90 ? 15.027 2.205 -10.732 1.00 49.12 90 PHE A C 1
ATOM 745 O O . PHE A 1 90 ? 14.501 3.286 -10.476 1.00 49.12 90 PHE A O 1
ATOM 752 N N . LYS A 1 91 ? 16.362 2.063 -10.741 1.00 43.28 91 LYS A N 1
ATOM 753 C CA . LYS A 1 91 ? 17.302 3.118 -10.362 1.00 43.28 91 LYS A CA 1
ATOM 754 C C . LYS A 1 91 ? 17.697 4.019 -11.532 1.00 43.28 91 LYS A C 1
ATOM 756 O O . LYS A 1 91 ? 18.147 3.560 -12.575 1.00 43.28 91 LYS A O 1
ATOM 761 N N . ALA A 1 92 ? 17.677 5.314 -11.212 1.00 36.97 92 ALA A N 1
ATOM 762 C CA . ALA A 1 92 ? 18.608 6.355 -11.659 1.00 36.97 92 ALA A CA 1
ATOM 763 C C . ALA A 1 92 ? 18.189 7.335 -12.771 1.00 36.97 92 ALA A C 1
ATOM 765 O O . ALA A 1 92 ? 19.037 8.111 -13.200 1.00 36.97 92 ALA A O 1
ATOM 766 N N . GLY A 1 93 ? 16.918 7.421 -13.184 1.00 38.62 93 GLY A N 1
ATOM 767 C CA . GLY A 1 93 ? 16.566 8.481 -14.150 1.00 38.62 93 GLY A CA 1
ATOM 768 C C . GLY A 1 93 ? 15.101 8.822 -14.394 1.00 38.62 93 GLY A C 1
ATOM 769 O O . GLY A 1 93 ? 14.838 9.762 -15.138 1.00 38.62 93 GLY A O 1
ATOM 770 N N . LYS A 1 94 ? 14.138 8.104 -13.807 1.00 47.16 94 LYS A N 1
ATOM 771 C CA . LYS A 1 94 ? 12.709 8.373 -14.028 1.00 47.16 94 LYS A CA 1
ATOM 772 C C . LYS A 1 94 ? 12.073 8.890 -12.740 1.00 47.16 94 LYS A C 1
ATOM 774 O O . LYS A 1 94 ? 12.287 8.304 -11.684 1.00 47.16 94 LYS A O 1
ATOM 779 N N . GLN A 1 95 ? 11.338 9.999 -12.836 1.00 56.25 95 GLN A N 1
ATOM 780 C CA . GLN A 1 95 ? 10.488 10.502 -11.752 1.00 56.25 95 GLN A CA 1
ATOM 781 C C . GLN A 1 95 ? 9.463 9.412 -11.385 1.00 56.25 95 GLN A C 1
ATOM 783 O O . GLN A 1 95 ? 8.800 8.865 -12.274 1.00 56.25 95 GLN A O 1
ATOM 788 N N . VAL A 1 96 ? 9.378 9.075 -10.098 1.00 66.00 96 VAL A N 1
ATOM 789 C CA . VAL A 1 96 ? 8.408 8.127 -9.531 1.00 66.00 96 VAL A CA 1
ATOM 790 C C . VAL A 1 96 ? 7.567 8.863 -8.496 1.00 66.00 96 VAL A C 1
ATOM 792 O O . VAL A 1 96 ? 8.106 9.668 -7.746 1.00 66.00 96 VAL A O 1
ATOM 795 N N . GLN A 1 97 ? 6.271 8.570 -8.471 1.00 69.00 97 GLN A N 1
ATOM 796 C CA . GLN A 1 97 ? 5.315 9.113 -7.506 1.00 69.00 97 GLN A CA 1
ATOM 797 C C . GLN A 1 97 ? 5.483 8.457 -6.131 1.00 69.00 97 GLN A C 1
ATOM 799 O O . GLN A 1 97 ? 5.326 9.101 -5.101 1.00 69.00 97 GLN A O 1
ATOM 804 N N . SER A 1 98 ? 5.778 7.155 -6.118 1.00 78.81 98 SER A N 1
ATOM 805 C CA . SER A 1 98 ? 5.990 6.379 -4.900 1.00 78.81 98 SER A CA 1
ATOM 806 C C . SER A 1 98 ? 6.761 5.100 -5.218 1.00 78.81 98 SER A C 1
ATOM 808 O O . SER A 1 98 ? 6.657 4.563 -6.323 1.00 78.81 98 SER A O 1
ATOM 810 N N . ALA A 1 99 ? 7.553 4.600 -4.273 1.00 83.62 99 ALA A N 1
ATOM 811 C CA . ALA A 1 99 ? 8.228 3.314 -4.403 1.00 83.62 99 ALA A CA 1
ATOM 812 C C . ALA A 1 99 ? 8.504 2.700 -3.031 1.00 83.62 99 ALA A C 1
ATOM 814 O O . ALA A 1 99 ? 8.833 3.402 -2.072 1.00 83.62 99 ALA A O 1
ATOM 815 N N . GLY A 1 100 ? 8.439 1.376 -2.966 1.00 88.12 100 GLY A N 1
ATOM 816 C CA . GLY A 1 100 ? 8.511 0.641 -1.714 1.00 88.12 100 GLY A CA 1
ATOM 817 C C . GLY A 1 100 ? 8.521 -0.867 -1.917 1.00 88.12 100 GLY A C 1
ATOM 818 O O . GLY A 1 100 ? 8.967 -1.354 -2.958 1.00 88.12 100 GLY A O 1
ATOM 819 N N . TRP A 1 101 ? 8.028 -1.603 -0.925 1.00 89.81 101 TRP A N 1
ATOM 820 C CA . TRP A 1 101 ? 7.841 -3.053 -1.011 1.00 89.81 101 TRP A CA 1
ATOM 821 C C . TRP A 1 101 ? 6.389 -3.423 -0.750 1.00 89.81 101 TRP A C 1
ATOM 823 O O . TRP A 1 101 ? 5.730 -2.777 0.053 1.00 89.81 101 TRP A O 1
ATOM 833 N N . ILE A 1 102 ? 5.912 -4.462 -1.425 1.00 91.81 102 ILE A N 1
ATOM 834 C CA . ILE A 1 102 ? 4.615 -5.086 -1.204 1.00 91.81 102 ILE A CA 1
ATOM 835 C C . ILE A 1 102 ? 4.840 -6.569 -0.918 1.00 91.81 102 ILE A C 1
ATOM 837 O O . ILE A 1 102 ? 5.410 -7.295 -1.730 1.00 91.81 102 ILE A O 1
ATOM 841 N N . GLU A 1 103 ? 4.456 -7.005 0.271 1.00 94.06 103 GLU A N 1
ATOM 842 C CA . GLU A 1 103 ? 4.414 -8.409 0.659 1.00 94.06 103 GLU A CA 1
ATOM 843 C C . GLU A 1 103 ? 3.008 -8.922 0.343 1.00 94.06 103 GLU A C 1
ATOM 845 O O . GLU A 1 103 ? 2.025 -8.403 0.870 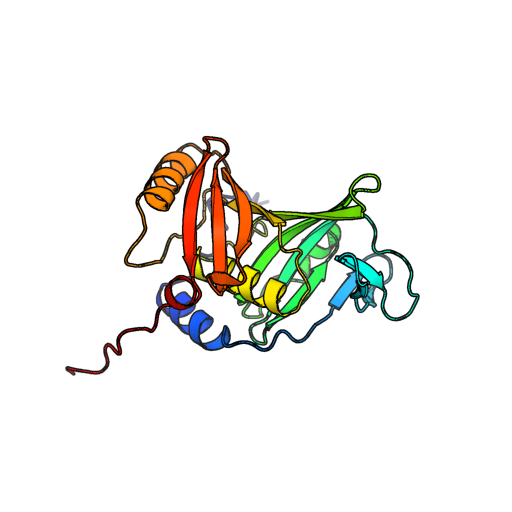1.00 94.06 103 GLU A O 1
ATOM 850 N N . TYR A 1 104 ? 2.924 -9.888 -0.572 1.00 92.50 104 TYR A N 1
ATOM 851 C CA . TYR A 1 104 ? 1.676 -10.508 -1.008 1.00 92.50 104 TYR A CA 1
ATOM 852 C C . TYR A 1 104 ? 1.618 -11.951 -0.514 1.00 92.50 104 TYR A C 1
ATOM 854 O O . TYR A 1 104 ? 2.510 -12.750 -0.814 1.00 92.50 104 TYR A O 1
ATOM 862 N N . GLN A 1 105 ? 0.554 -12.274 0.216 1.00 94.06 105 GLN A N 1
ATOM 863 C CA . GLN A 1 105 ? 0.243 -13.618 0.692 1.00 94.06 105 GLN A CA 1
ATOM 864 C C . GLN A 1 105 ? -1.229 -13.938 0.437 1.00 94.06 105 GLN A C 1
ATOM 866 O O . GLN A 1 105 ? -2.083 -13.045 0.422 1.00 94.06 105 GLN A O 1
ATOM 871 N N . TRP A 1 106 ? -1.536 -15.219 0.251 1.00 92.00 106 TRP A N 1
ATOM 872 C CA . TRP A 1 106 ? -2.906 -15.686 0.072 1.00 92.00 106 TRP A CA 1
ATOM 873 C C . TRP A 1 106 ? -3.356 -16.484 1.292 1.00 92.00 106 TRP A C 1
ATOM 875 O O . TRP A 1 106 ? -2.804 -17.541 1.597 1.00 92.00 106 TRP A O 1
ATOM 885 N N . ASP A 1 107 ? -4.388 -15.999 1.978 1.00 89.31 107 ASP A N 1
ATOM 886 C CA . ASP A 1 107 ? -5.010 -16.752 3.058 1.00 89.31 107 ASP A CA 1
ATOM 887 C C . ASP A 1 107 ? -6.041 -17.732 2.484 1.00 89.31 107 ASP A C 1
ATOM 889 O O . ASP A 1 107 ? -7.062 -17.331 1.921 1.00 89.31 107 ASP A O 1
ATOM 893 N N . ASN A 1 108 ? -5.771 -19.032 2.612 1.00 87.44 108 ASN A N 1
ATOM 894 C CA . ASN A 1 108 ? -6.686 -20.071 2.144 1.00 87.44 108 ASN A CA 1
ATOM 895 C C . ASN A 1 108 ? -7.896 -20.270 3.067 1.00 87.44 108 ASN A C 1
ATOM 897 O O . ASN A 1 108 ? -8.908 -20.785 2.597 1.00 87.44 108 ASN A O 1
ATOM 901 N N . GLU A 1 109 ? -7.815 -19.900 4.342 1.00 89.50 109 GLU A N 1
ATOM 902 C CA . GLU A 1 109 ? -8.930 -20.032 5.283 1.00 89.50 109 GLU A CA 1
ATOM 903 C C . GLU A 1 109 ? -9.915 -18.881 5.081 1.00 89.50 109 GLU A C 1
ATOM 905 O O . GLU A 1 109 ? -11.095 -19.107 4.819 1.00 89.50 109 GLU A O 1
ATOM 910 N N . GLU A 1 110 ? -9.400 -17.653 5.081 1.00 87.19 110 GLU A N 1
ATOM 911 C CA . GLU A 1 110 ? -10.201 -16.431 4.941 1.00 87.19 110 GLU A CA 1
ATOM 912 C C . GLU A 1 110 ? -10.518 -16.070 3.476 1.00 87.19 110 GLU A C 1
ATOM 914 O O . GLU A 1 110 ? -11.270 -15.136 3.209 1.00 87.19 110 GLU A O 1
ATOM 919 N N . GLN A 1 111 ? -9.941 -16.799 2.511 1.00 87.88 111 GLN A N 1
ATOM 920 C CA . GLN A 1 111 ? -10.106 -16.568 1.068 1.00 87.88 111 GLN A CA 1
ATOM 921 C C . GLN A 1 111 ? -9.845 -15.107 0.661 1.00 87.88 111 GLN A C 1
ATOM 923 O O . GLN A 1 111 ? -10.565 -14.538 -0.163 1.00 87.88 111 GLN A O 1
ATOM 928 N N . GLN A 1 112 ? -8.799 -14.506 1.229 1.00 87.88 112 GLN A N 1
ATOM 929 C CA . GLN A 1 112 ? -8.443 -13.108 0.999 1.00 87.88 112 GLN A CA 1
ATOM 930 C C . GLN A 1 112 ? -6.937 -12.912 0.822 1.00 87.88 112 GLN A C 1
ATOM 932 O O . GLN A 1 112 ? -6.107 -13.655 1.354 1.00 87.88 112 GLN A O 1
ATOM 937 N N . ALA A 1 113 ? -6.578 -11.868 0.074 1.00 89.81 113 ALA A N 1
ATOM 938 C CA . ALA A 1 113 ? -5.198 -11.423 -0.036 1.00 89.81 113 ALA A CA 1
ATOM 939 C C . ALA A 1 113 ? -4.771 -10.703 1.249 1.00 89.81 113 ALA A C 1
ATOM 941 O O . ALA A 1 113 ? -5.380 -9.708 1.635 1.00 89.81 113 ALA A O 1
ATOM 942 N N . LYS A 1 114 ? -3.684 -11.168 1.866 1.00 92.94 114 LYS A N 1
ATOM 943 C CA . LYS A 1 114 ? -2.980 -10.437 2.921 1.00 92.94 114 LYS A CA 1
ATOM 944 C C . LYS A 1 114 ? -1.883 -9.613 2.271 1.00 92.94 114 LYS A C 1
ATOM 946 O O . LYS A 1 114 ? -0.996 -10.160 1.611 1.00 92.94 114 LYS A O 1
ATOM 951 N N . ILE A 1 115 ? -1.979 -8.298 2.425 1.00 94.44 115 ILE A N 1
ATOM 952 C CA . ILE A 1 115 ? -1.042 -7.349 1.835 1.00 94.44 115 ILE A CA 1
ATOM 953 C C . ILE A 1 115 ? -0.420 -6.500 2.937 1.00 94.44 115 ILE A C 1
ATOM 955 O O . ILE A 1 115 ? -1.141 -5.870 3.707 1.00 94.44 115 ILE A O 1
ATOM 959 N N . LEU A 1 116 ? 0.911 -6.444 2.954 1.00 95.12 116 LE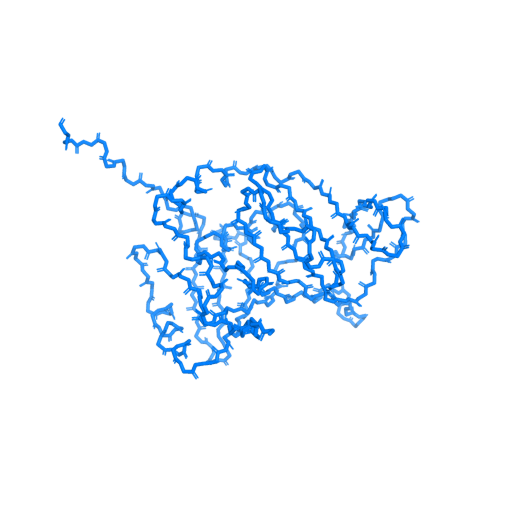U A N 1
ATOM 960 C CA . LEU A 1 116 ? 1.686 -5.492 3.747 1.00 95.12 116 LEU A CA 1
ATOM 961 C C . LEU A 1 116 ? 2.520 -4.608 2.813 1.00 95.12 116 LEU A C 1
ATOM 963 O O . LEU A 1 116 ? 3.264 -5.121 1.976 1.00 95.12 116 LEU A O 1
ATOM 967 N N . ILE A 1 117 ? 2.412 -3.284 2.947 1.00 94.56 117 ILE A N 1
ATOM 968 C CA . ILE A 1 117 ? 3.112 -2.327 2.077 1.00 94.56 117 ILE A CA 1
ATOM 969 C C . ILE A 1 117 ? 4.074 -1.454 2.880 1.00 94.56 117 ILE A C 1
ATOM 971 O O . ILE A 1 117 ? 3.667 -0.673 3.736 1.00 94.56 117 ILE A O 1
ATOM 975 N N . ASP A 1 118 ? 5.357 -1.521 2.538 1.00 91.31 118 ASP A N 1
ATOM 976 C CA . ASP A 1 118 ? 6.392 -0.644 3.076 1.00 91.31 118 ASP A CA 1
ATOM 977 C C . ASP A 1 118 ? 6.547 0.599 2.198 1.00 91.31 118 ASP A C 1
ATOM 979 O O . ASP A 1 118 ? 6.768 0.482 0.990 1.00 91.31 118 ASP A O 1
ATOM 983 N N . ASN A 1 119 ? 6.605 1.789 2.793 1.00 86.69 119 ASN A N 1
ATOM 984 C CA . ASN A 1 119 ? 6.882 3.025 2.054 1.00 86.69 119 ASN A CA 1
ATOM 985 C C . ASN A 1 119 ? 8.387 3.281 1.813 1.00 86.69 119 ASN A C 1
ATOM 987 O O . ASN A 1 119 ? 8.837 4.419 1.803 1.00 86.69 119 ASN A O 1
ATOM 991 N N . CYS A 1 120 ? 9.229 2.255 1.671 1.00 84.19 120 CYS A N 1
ATOM 992 C CA . CYS A 1 120 ? 10.664 2.477 1.465 1.00 84.19 120 CYS A CA 1
ATOM 993 C C . CYS A 1 120 ? 11.313 1.402 0.601 1.00 84.19 120 CYS A C 1
ATOM 995 O O . CYS A 1 120 ? 11.441 0.252 1.003 1.00 84.19 120 CYS A O 1
ATOM 997 N N . SER A 1 121 ? 11.829 1.798 -0.563 1.00 75.56 121 SER A N 1
ATOM 998 C CA . SER A 1 121 ? 12.560 0.909 -1.488 1.00 75.56 121 SER A CA 1
ATOM 999 C C . SER A 1 121 ? 14.050 0.743 -1.128 1.00 75.56 121 SER A C 1
ATOM 1001 O O . SER A 1 121 ? 14.822 0.072 -1.819 1.00 75.56 121 SER A O 1
ATOM 1003 N N . GLY A 1 122 ? 14.496 1.392 -0.048 1.00 73.25 122 GLY A N 1
ATOM 1004 C CA . GLY A 1 122 ? 15.886 1.442 0.410 1.00 73.25 122 GLY A CA 1
ATOM 1005 C C . GLY A 1 122 ? 16.701 2.625 -0.127 1.00 73.25 122 GLY A C 1
ATOM 1006 O O . GLY A 1 122 ? 17.634 3.041 0.553 1.00 73.25 122 GLY A O 1
ATOM 1007 N N . HIS A 1 123 ? 16.348 3.188 -1.290 1.00 70.62 123 HIS A N 1
ATOM 1008 C CA . HIS A 1 123 ? 16.985 4.400 -1.854 1.00 70.62 123 HIS A CA 1
ATOM 1009 C C . HIS A 1 123 ? 16.028 5.574 -2.051 1.00 70.62 123 HIS A C 1
ATOM 1011 O O . HIS A 1 123 ? 16.470 6.703 -2.245 1.00 70.62 123 HIS A O 1
ATOM 1017 N N . TYR A 1 124 ? 14.731 5.301 -2.010 1.00 74.88 124 TYR A N 1
ATOM 1018 C CA . TYR A 1 124 ? 13.675 6.291 -2.086 1.00 74.88 124 TYR A CA 1
ATOM 1019 C C . TYR A 1 124 ? 12.672 6.007 -0.970 1.00 74.88 124 TYR A C 1
ATOM 1021 O O . TYR A 1 124 ? 12.330 4.845 -0.725 1.00 74.88 124 TYR A O 1
ATOM 1029 N N . THR A 1 125 ? 12.254 7.070 -0.292 1.00 80.88 125 THR A N 1
ATOM 1030 C CA . THR A 1 125 ? 11.168 7.082 0.692 1.00 80.88 125 THR A CA 1
ATOM 1031 C C . THR A 1 125 ? 10.240 8.226 0.265 1.00 80.88 125 THR A C 1
ATOM 1033 O O . THR A 1 125 ? 10.708 9.367 0.268 1.00 80.88 125 THR A O 1
ATOM 1036 N N . PRO A 1 126 ? 8.997 7.949 -0.170 1.00 78.38 126 PRO A N 1
ATOM 1037 C CA . PRO A 1 126 ? 8.021 8.984 -0.471 1.00 78.38 126 PRO A CA 1
ATOM 1038 C C . PRO A 1 126 ? 7.639 9.737 0.805 1.00 78.38 126 PRO A C 1
ATOM 1040 O O . PRO A 1 126 ? 7.808 9.231 1.924 1.00 78.38 126 PRO A O 1
ATOM 1043 N N . THR A 1 127 ? 7.091 10.937 0.637 1.00 83.44 127 THR A N 1
ATOM 1044 C CA . THR A 1 127 ? 6.397 11.607 1.739 1.00 83.44 127 THR A CA 1
ATOM 1045 C C . THR A 1 127 ? 5.156 10.812 2.156 1.00 83.44 127 THR A C 1
ATOM 1047 O O . THR A 1 127 ? 4.705 9.902 1.448 1.00 83.44 127 THR A O 1
ATOM 1050 N N . LEU A 1 128 ? 4.601 11.120 3.330 1.00 85.75 128 LEU A N 1
ATOM 1051 C CA . LEU A 1 128 ? 3.377 10.478 3.792 1.00 85.75 128 LEU A CA 1
ATOM 1052 C C . LEU A 1 128 ? 2.232 10.748 2.809 1.00 85.75 128 LEU A C 1
ATOM 1054 O O . LEU A 1 128 ? 1.537 9.803 2.441 1.00 85.75 128 LEU A O 1
ATOM 1058 N N . SER A 1 129 ? 2.066 11.987 2.336 1.00 84.44 129 SER A N 1
ATOM 1059 C CA . SER A 1 129 ? 1.017 12.322 1.366 1.00 84.44 129 SER A CA 1
ATOM 1060 C C . SER A 1 129 ? 1.145 11.514 0.070 1.00 84.44 129 SER A C 1
ATOM 1062 O O . SER A 1 129 ? 0.194 10.843 -0.334 1.00 84.44 129 SER A O 1
ATOM 1064 N N . GLN A 1 130 ? 2.346 11.454 -0.514 1.00 81.50 130 GLN A N 1
ATOM 1065 C CA . GLN A 1 130 ? 2.639 10.665 -1.712 1.00 81.50 130 GLN A CA 1
ATOM 1066 C C . GLN A 1 130 ? 2.303 9.184 -1.519 1.00 81.50 130 GLN A C 1
ATOM 1068 O O . GLN A 1 130 ? 1.723 8.542 -2.402 1.00 81.50 130 GLN A O 1
ATOM 1073 N N . PHE A 1 131 ? 2.654 8.630 -0.356 1.00 87.25 131 PHE A N 1
ATOM 1074 C CA . PHE A 1 131 ? 2.368 7.240 -0.035 1.00 87.25 131 PHE A CA 1
ATOM 1075 C C . PHE A 1 131 ? 0.863 6.985 0.098 1.00 87.25 131 PHE A C 1
ATOM 1077 O O . PHE A 1 131 ? 0.345 6.110 -0.592 1.00 87.25 131 PHE A O 1
ATOM 1084 N N . ILE A 1 132 ? 0.147 7.770 0.907 1.00 89.56 132 ILE A N 1
ATOM 1085 C CA . ILE A 1 132 ? -1.292 7.581 1.139 1.00 89.56 132 ILE A CA 1
ATOM 1086 C C . ILE A 1 132 ? -2.111 7.805 -0.139 1.00 89.56 132 ILE A C 1
ATOM 1088 O O . ILE A 1 132 ? -2.988 6.997 -0.441 1.00 89.56 132 ILE A O 1
ATOM 1092 N N . GLN A 1 133 ? -1.789 8.819 -0.948 1.00 86.19 133 GLN A N 1
ATOM 1093 C CA . GLN A 1 133 ? -2.437 9.033 -2.250 1.00 86.19 133 GLN A CA 1
ATOM 1094 C C . GLN A 1 133 ? -2.207 7.855 -3.206 1.00 86.19 133 GLN A C 1
ATOM 1096 O O . GLN A 1 133 ? -3.113 7.457 -3.941 1.00 86.19 133 GLN A O 1
ATOM 1101 N N . THR A 1 134 ? -1.011 7.259 -3.176 1.00 85.88 134 THR A N 1
ATOM 1102 C CA . THR A 1 134 ? -0.714 6.051 -3.958 1.00 85.88 134 THR A CA 1
ATOM 1103 C C . THR A 1 134 ? -1.582 4.880 -3.509 1.00 85.88 134 THR A C 1
ATOM 1105 O O . THR A 1 134 ? -2.164 4.200 -4.350 1.00 85.88 134 THR A O 1
ATOM 1108 N N . LEU A 1 135 ? -1.702 4.652 -2.199 1.00 91.19 135 LEU A N 1
ATOM 1109 C CA . LEU A 1 135 ? -2.547 3.587 -1.655 1.00 91.19 135 LEU A CA 1
ATOM 1110 C C . LEU A 1 135 ? -4.016 3.789 -2.028 1.00 91.19 135 LEU A C 1
ATOM 1112 O O . LEU A 1 135 ? -4.651 2.847 -2.497 1.00 91.19 135 LEU A O 1
ATOM 1116 N N . TYR A 1 136 ? -4.527 5.017 -1.887 1.00 88.69 136 TYR A N 1
ATOM 1117 C CA . TYR A 1 136 ? -5.892 5.375 -2.280 1.00 88.69 136 TYR A CA 1
ATOM 1118 C C . TYR A 1 136 ? -6.125 5.041 -3.748 1.00 88.69 136 TYR A C 1
ATOM 1120 O O . TYR A 1 136 ? -7.062 4.336 -4.103 1.00 88.69 136 TYR A O 1
ATOM 1128 N N . GLY A 1 137 ? -5.227 5.491 -4.616 1.00 82.56 137 GLY A N 1
ATOM 1129 C CA . GLY A 1 137 ? -5.369 5.280 -6.040 1.00 82.56 137 GLY A CA 1
ATOM 1130 C C . GLY A 1 137 ? -5.264 3.815 -6.482 1.00 82.56 137 GLY A C 1
ATOM 1131 O O . GLY A 1 137 ? -6.049 3.364 -7.317 1.00 82.56 137 GLY A O 1
ATOM 1132 N N . LEU A 1 138 ? -4.356 3.040 -5.881 1.00 85.06 138 LEU A N 1
ATOM 1133 C CA . LEU A 1 138 ? -4.262 1.597 -6.119 1.00 85.06 138 LEU A CA 1
ATOM 1134 C C . LEU A 1 138 ? -5.504 0.850 -5.614 1.00 85.06 138 LEU A C 1
ATOM 1136 O O . LEU A 1 138 ? -5.964 -0.088 -6.265 1.00 85.06 138 LEU A O 1
ATOM 1140 N N . HIS A 1 139 ? -6.074 1.271 -4.486 1.00 87.69 139 HIS A N 1
ATOM 1141 C CA . HIS A 1 139 ? -7.343 0.742 -3.989 1.00 87.69 139 HIS A CA 1
ATOM 1142 C C . HIS A 1 139 ? -8.506 1.053 -4.944 1.00 87.69 139 HIS A C 1
ATOM 1144 O O . HIS A 1 139 ? -9.224 0.138 -5.349 1.00 87.69 139 HIS A O 1
ATOM 1150 N N . GLN A 1 140 ? -8.631 2.300 -5.409 1.00 83.19 140 GLN A N 1
ATOM 1151 C CA . GLN A 1 140 ? -9.650 2.698 -6.391 1.00 83.19 140 GLN A CA 1
ATOM 1152 C C . GLN A 1 140 ? -9.529 1.915 -7.706 1.00 83.19 140 GLN A C 1
ATOM 1154 O O . GLN A 1 140 ? -10.535 1.540 -8.307 1.00 83.19 140 GLN A O 1
ATOM 1159 N N . ALA A 1 141 ? -8.302 1.583 -8.119 1.00 78.69 141 ALA A N 1
ATOM 1160 C CA . ALA A 1 141 ? -8.024 0.713 -9.263 1.00 78.69 141 ALA A CA 1
ATOM 1161 C C . ALA A 1 141 ? -8.316 -0.782 -9.002 1.00 78.69 141 ALA A C 1
ATOM 1163 O O . ALA A 1 141 ? -8.013 -1.621 -9.851 1.00 78.69 141 ALA A O 1
ATOM 1164 N N . LYS A 1 142 ? -8.879 -1.125 -7.834 1.00 83.31 142 LYS A N 1
ATOM 1165 C CA . LYS A 1 142 ? -9.139 -2.493 -7.355 1.00 83.31 142 LYS A CA 1
ATOM 1166 C C . LYS A 1 142 ? -7.880 -3.359 -7.303 1.00 83.31 142 LYS A C 1
ATOM 1168 O O . LYS A 1 142 ? -7.950 -4.581 -7.418 1.00 83.31 142 LYS A O 1
ATOM 1173 N N . PHE A 1 143 ? -6.722 -2.716 -7.125 1.00 83.75 143 PHE A N 1
ATOM 1174 C CA . PHE A 1 143 ? -5.450 -3.407 -6.981 1.00 83.75 143 PHE A CA 1
ATOM 1175 C C . PHE A 1 143 ? -5.214 -3.912 -5.557 1.00 83.75 143 PHE A C 1
ATOM 1177 O O . PHE A 1 143 ? -4.688 -5.005 -5.343 1.00 83.75 143 PHE A O 1
ATOM 1184 N N . LEU A 1 144 ? -5.616 -3.100 -4.583 1.00 88.94 144 LEU A N 1
ATOM 1185 C CA . LEU A 1 144 ? -5.494 -3.403 -3.165 1.00 88.94 144 LEU A CA 1
ATOM 1186 C C . LEU A 1 144 ? -6.846 -3.845 -2.585 1.00 88.94 144 LEU A C 1
ATOM 1188 O O . LEU A 1 144 ? -7.883 -3.362 -3.043 1.00 88.94 144 LEU A O 1
ATOM 1192 N N . PRO A 1 145 ? -6.849 -4.770 -1.608 1.00 91.31 145 PRO A N 1
ATOM 1193 C CA . PRO A 1 145 ? -8.036 -5.086 -0.819 1.00 91.31 145 PRO A CA 1
ATOM 1194 C C . PRO A 1 145 ? -8.437 -3.906 0.069 1.00 91.31 145 PRO A C 1
ATOM 1196 O O . PRO A 1 145 ? -7.647 -2.988 0.294 1.00 91.31 145 PRO A O 1
ATOM 1199 N N . ASP A 1 146 ? -9.658 -3.957 0.600 1.00 93.38 146 ASP A N 1
ATOM 1200 C CA . ASP A 1 146 ? -10.160 -2.934 1.523 1.00 93.38 146 ASP A CA 1
ATOM 1201 C C . ASP A 1 146 ? -9.369 -2.904 2.830 1.00 93.38 146 ASP A C 1
ATOM 1203 O O . ASP A 1 146 ? -9.208 -1.838 3.414 1.00 93.38 146 ASP A O 1
ATOM 1207 N N . HIS A 1 147 ? -8.858 -4.055 3.274 1.00 94.69 147 HIS A N 1
ATOM 1208 C CA . HIS A 1 147 ? -8.033 -4.175 4.467 1.00 94.69 147 HIS A CA 1
ATOM 1209 C C . HIS A 1 147 ? -6.611 -4.603 4.110 1.00 94.69 147 HIS A C 1
ATOM 1211 O O . HIS A 1 147 ? -6.408 -5.626 3.457 1.00 94.69 147 HIS A O 1
ATOM 1217 N N . LEU A 1 148 ? -5.627 -3.830 4.559 1.00 95.44 148 LEU A N 1
ATOM 1218 C CA . LEU A 1 148 ? -4.210 -4.125 4.377 1.00 95.44 148 LEU A CA 1
ATOM 1219 C C . LEU A 1 148 ? -3.386 -3.566 5.536 1.00 95.44 148 LEU A C 1
ATOM 1221 O O . LEU A 1 148 ? -3.847 -2.727 6.307 1.00 95.44 148 LEU A O 1
ATOM 1225 N N . GLU A 1 149 ? -2.142 -4.005 5.643 1.00 96.56 149 GLU A N 1
ATOM 1226 C CA . GLU A 1 149 ? -1.181 -3.435 6.576 1.00 96.56 149 GLU A CA 1
ATOM 1227 C C . GLU A 1 149 ? -0.212 -2.512 5.838 1.00 96.56 149 GLU A C 1
ATOM 1229 O O . GLU A 1 149 ? 0.179 -2.750 4.692 1.00 96.56 149 GLU A O 1
ATOM 1234 N N . ILE A 1 150 ? 0.217 -1.448 6.505 1.00 95.69 150 ILE A N 1
ATOM 1235 C CA . ILE A 1 150 ? 1.284 -0.582 6.013 1.00 95.69 150 ILE A CA 1
ATOM 1236 C C . ILE A 1 150 ? 2.398 -0.494 7.038 1.00 95.69 150 ILE A C 1
ATOM 1238 O O . ILE A 1 150 ? 2.152 -0.478 8.241 1.00 95.69 150 ILE A O 1
ATOM 1242 N N . ARG A 1 151 ? 3.632 -0.382 6.558 1.00 91.94 151 ARG A N 1
ATOM 1243 C CA . ARG A 1 151 ? 4.803 -0.130 7.392 1.00 91.94 151 ARG A CA 1
ATOM 1244 C C . ARG A 1 151 ? 5.419 1.203 7.007 1.00 91.94 151 ARG A C 1
ATOM 1246 O O . ARG A 1 151 ? 5.886 1.389 5.879 1.00 91.94 151 ARG A O 1
ATOM 1253 N N . LEU A 1 152 ? 5.463 2.118 7.968 1.00 88.88 152 LEU A N 1
ATOM 1254 C CA . LEU A 1 152 ? 6.097 3.416 7.793 1.00 88.88 152 LEU A CA 1
ATOM 1255 C C . LEU A 1 152 ? 7.567 3.352 8.213 1.00 88.88 152 LEU A C 1
ATOM 1257 O O . LEU A 1 152 ? 7.932 2.944 9.316 1.00 88.88 152 LEU A O 1
ATOM 1261 N N . SER A 1 153 ? 8.435 3.767 7.297 1.00 84.38 153 SER A N 1
ATOM 1262 C CA . SER A 1 153 ? 9.870 3.908 7.506 1.00 84.38 153 SER A CA 1
ATOM 1263 C C . SER A 1 153 ? 10.171 5.042 8.484 1.00 84.38 153 SER A C 1
ATOM 1265 O O . SER A 1 153 ? 9.538 6.097 8.435 1.00 84.38 153 SER A O 1
ATOM 1267 N N . LYS A 1 154 ? 11.242 4.905 9.275 1.00 78.06 154 LYS A N 1
ATOM 1268 C CA . LYS A 1 154 ? 11.763 5.998 10.117 1.00 78.06 154 LYS A CA 1
ATOM 1269 C C . LYS A 1 154 ? 12.195 7.248 9.337 1.00 78.06 154 LYS A C 1
ATOM 1271 O O . LYS A 1 154 ? 12.388 8.307 9.920 1.00 78.06 154 LYS A O 1
ATOM 1276 N N . PHE A 1 155 ? 12.382 7.117 8.022 1.00 78.62 155 PHE A N 1
ATOM 1277 C CA . PHE A 1 155 ? 12.750 8.214 7.122 1.00 78.62 155 PHE A CA 1
ATOM 1278 C C . PHE A 1 155 ? 11.546 8.870 6.436 1.00 78.62 155 PHE A C 1
ATOM 1280 O O . PHE A 1 155 ? 11.739 9.705 5.556 1.00 78.62 155 PHE A O 1
ATOM 1287 N N . THR A 1 156 ? 10.321 8.471 6.789 1.00 82.50 156 THR A N 1
ATOM 1288 C CA . THR A 1 156 ? 9.103 9.058 6.222 1.00 82.50 156 THR A CA 1
ATOM 1289 C C . THR A 1 156 ? 9.056 10.547 6.536 1.00 82.50 156 THR A C 1
ATOM 1291 O O . THR A 1 156 ? 9.203 10.952 7.690 1.00 82.50 156 THR A O 1
ATOM 1294 N N . LEU A 1 157 ? 8.849 11.362 5.504 1.00 82.19 157 LEU A N 1
ATOM 1295 C CA . LEU A 1 157 ? 8.596 12.788 5.663 1.00 82.19 157 LEU A CA 1
ATOM 1296 C C . LEU A 1 157 ? 7.093 13.001 5.819 1.00 82.19 157 LEU A C 1
ATOM 1298 O O . LEU A 1 157 ? 6.325 12.642 4.933 1.00 82.19 157 LEU A O 1
ATOM 1302 N N . PHE A 1 158 ? 6.691 13.569 6.947 1.00 84.75 158 PHE A N 1
ATOM 1303 C CA . PHE A 1 158 ? 5.301 13.883 7.254 1.00 84.75 158 PHE A CA 1
ATOM 1304 C C . PHE A 1 158 ? 5.026 15.321 6.813 1.00 84.75 158 PHE A C 1
ATOM 1306 O O . PHE A 1 158 ? 5.621 16.253 7.353 1.00 84.75 158 PHE A O 1
ATOM 1313 N N . ASP A 1 159 ? 4.195 15.482 5.787 1.00 80.56 159 ASP A N 1
ATOM 1314 C CA . ASP A 1 159 ? 4.085 16.711 4.994 1.00 80.56 159 ASP A CA 1
ATOM 1315 C C . ASP A 1 159 ? 2.670 17.302 4.915 1.00 80.56 159 ASP A C 1
ATOM 1317 O O . ASP A 1 159 ? 2.469 18.299 4.228 1.00 80.56 159 ASP A O 1
ATOM 1321 N N . TYR A 1 160 ? 1.701 16.752 5.649 1.00 78.62 160 TYR A N 1
ATOM 1322 C CA . TYR A 1 160 ? 0.401 17.403 5.823 1.00 78.62 160 TYR A CA 1
ATOM 1323 C C . TYR A 1 160 ? 0.514 18.593 6.786 1.00 78.62 160 TYR A C 1
ATOM 1325 O O . TYR A 1 160 ? 1.098 18.471 7.863 1.00 78.62 160 TYR A O 1
ATOM 1333 N N . GLU A 1 161 ? -0.088 19.730 6.427 1.00 72.12 161 GLU A N 1
ATOM 1334 C CA . GLU A 1 161 ? -0.036 20.960 7.235 1.00 72.12 161 GLU A CA 1
ATOM 1335 C C . GLU A 1 161 ? -0.751 20.808 8.586 1.00 72.12 161 GLU A C 1
ATOM 1337 O O . GLU A 1 161 ? -0.251 21.261 9.614 1.00 72.12 161 GLU A O 1
ATOM 1342 N N . ASN A 1 162 ? -1.888 20.106 8.596 1.00 74.00 162 ASN A N 1
ATOM 1343 C CA . ASN A 1 162 ? -2.704 19.865 9.785 1.00 74.00 162 ASN A CA 1
ATOM 1344 C C . ASN A 1 162 ? -2.627 18.391 10.206 1.00 74.00 162 ASN A C 1
ATOM 1346 O O . ASN A 1 162 ? -3.584 17.630 10.071 1.00 74.00 162 ASN A O 1
ATOM 1350 N N . MET A 1 163 ? -1.463 17.974 10.710 1.00 75.75 163 MET A N 1
ATOM 1351 C CA . MET A 1 163 ? -1.279 16.622 11.245 1.00 75.75 163 MET A CA 1
ATOM 1352 C C . MET A 1 163 ? -2.133 16.408 12.499 1.00 75.75 163 MET A C 1
ATOM 1354 O O . MET A 1 163 ? -1.959 17.088 13.515 1.00 75.75 163 MET A O 1
ATOM 1358 N N . SER A 1 164 ? -3.030 15.422 12.447 1.00 80.94 164 SER A N 1
ATOM 1359 C CA . SER A 1 164 ? -3.795 14.993 13.617 1.00 80.94 164 SER A CA 1
ATOM 1360 C C . SER A 1 164 ? -2.867 14.485 14.739 1.00 80.94 164 SER A C 1
ATOM 1362 O O . SER A 1 164 ? -1.735 14.065 14.470 1.00 80.94 164 SER A O 1
ATOM 1364 N N . PRO A 1 165 ? -3.318 14.495 16.011 1.00 84.31 165 PRO A N 1
ATOM 1365 C CA . PRO A 1 165 ? -2.537 13.975 17.139 1.00 84.31 165 PRO A CA 1
ATOM 1366 C C . PRO A 1 165 ? -1.975 12.566 16.902 1.00 84.31 165 PRO A C 1
ATOM 1368 O O . PRO A 1 165 ? -0.820 12.315 17.233 1.00 84.31 165 PRO A O 1
ATOM 1371 N N . PHE A 1 166 ? -2.744 11.710 16.226 1.00 89.12 166 PHE A N 1
ATOM 1372 C CA . PHE A 1 166 ? -2.345 10.365 15.812 1.00 89.12 166 PHE A CA 1
ATOM 1373 C C . PHE A 1 166 ? -0.996 10.337 15.079 1.00 89.12 166 PHE A C 1
ATOM 1375 O O . PHE A 1 166 ? -0.079 9.603 15.448 1.00 89.12 166 PHE A O 1
ATOM 1382 N N . TRP A 1 167 ? -0.838 11.178 14.055 1.00 86.00 167 TRP A N 1
ATOM 1383 C CA . TRP A 1 167 ? 0.391 11.218 13.269 1.00 86.00 167 TRP A CA 1
ATOM 1384 C C . TRP A 1 167 ? 1.556 11.832 14.045 1.00 86.00 167 TRP A C 1
ATOM 1386 O O . TRP A 1 167 ? 2.699 11.414 13.870 1.00 86.00 167 TRP A O 1
ATOM 1396 N N . ASN A 1 168 ? 1.279 12.778 14.946 1.00 82.06 168 ASN A N 1
ATOM 1397 C CA . ASN A 1 168 ? 2.305 13.366 15.806 1.00 82.06 168 ASN A CA 1
ATOM 1398 C C . ASN A 1 168 ? 2.923 12.334 16.757 1.00 82.06 168 ASN A C 1
ATOM 1400 O O . ASN A 1 168 ? 4.134 12.370 16.982 1.00 82.06 168 ASN A O 1
ATOM 1404 N N . GLU A 1 169 ? 2.126 11.406 17.288 1.00 83.19 169 GLU A N 1
ATOM 1405 C CA . GLU A 1 169 ? 2.646 10.308 18.108 1.00 83.19 169 GLU A CA 1
ATOM 1406 C C . GLU A 1 169 ? 3.482 9.329 17.272 1.00 83.19 169 GLU A C 1
ATOM 1408 O O . GLU A 1 169 ? 4.607 9.008 17.659 1.00 83.19 169 GLU A O 1
ATOM 1413 N N . ILE A 1 170 ? 3.031 8.974 16.062 1.00 83.00 170 ILE A N 1
ATOM 1414 C CA . ILE A 1 170 ? 3.827 8.151 15.130 1.00 83.00 170 ILE A CA 1
ATOM 1415 C C . ILE A 1 170 ? 5.178 8.816 14.819 1.00 83.00 170 ILE A C 1
ATOM 1417 O O . ILE A 1 170 ? 6.214 8.152 14.823 1.00 83.00 170 ILE A O 1
ATOM 1421 N N . ILE A 1 171 ? 5.210 10.136 14.598 1.00 77.81 171 ILE A N 1
ATOM 1422 C CA . ILE A 1 171 ? 6.456 10.888 14.364 1.00 77.81 171 ILE A CA 1
ATOM 1423 C C . ILE A 1 171 ? 7.397 10.807 15.571 1.00 77.81 171 ILE A C 1
ATOM 1425 O O . ILE A 1 171 ? 8.616 10.701 15.399 1.00 77.81 171 ILE A O 1
ATOM 1429 N N . LYS A 1 172 ? 6.867 10.907 16.797 1.00 72.00 172 LYS A N 1
ATOM 1430 C CA . LYS A 1 172 ? 7.677 10.811 18.021 1.00 72.00 172 LYS A CA 1
ATOM 1431 C C . LYS A 1 172 ? 8.301 9.427 18.158 1.00 72.00 172 LYS A C 1
ATOM 1433 O O . LYS A 1 172 ? 9.480 9.338 18.492 1.00 72.00 172 LYS A O 1
ATOM 1438 N N . GLU A 1 173 ? 7.547 8.379 17.855 1.00 70.69 173 GLU A N 1
ATOM 1439 C CA . GLU A 1 173 ? 8.003 6.994 17.967 1.00 70.69 173 GLU A CA 1
ATOM 1440 C C . GLU A 1 173 ? 8.957 6.584 16.844 1.00 70.69 173 GLU A C 1
ATOM 1442 O O . GLU A 1 173 ? 9.970 5.941 17.110 1.00 70.69 173 GLU A O 1
ATOM 1447 N N . ALA A 1 174 ? 8.734 7.042 15.609 1.00 62.69 174 ALA A N 1
ATOM 1448 C CA . ALA A 1 174 ? 9.626 6.778 14.476 1.00 62.69 174 ALA A CA 1
ATOM 1449 C C . ALA A 1 174 ? 11.072 7.265 14.720 1.00 62.69 174 ALA A C 1
ATOM 1451 O O . ALA A 1 174 ? 12.031 6.715 14.167 1.00 62.69 174 ALA A O 1
ATOM 1452 N N . LYS A 1 175 ? 11.261 8.270 15.589 1.00 58.91 175 LYS A N 1
ATOM 1453 C CA . LYS A 1 175 ? 12.586 8.757 16.019 1.00 58.91 175 LYS A CA 1
ATOM 1454 C C . LYS A 1 175 ? 13.358 7.753 16.886 1.00 58.91 175 LYS A C 1
ATOM 1456 O O . LYS A 1 175 ? 14.568 7.912 17.027 1.00 58.91 175 LYS A O 1
ATOM 1461 N N . LEU A 1 176 ? 12.703 6.721 17.420 1.00 57.69 176 LEU A N 1
ATOM 1462 C CA . LEU A 1 176 ? 13.297 5.665 18.253 1.00 57.69 176 LEU A CA 1
ATOM 1463 C C . LEU A 1 176 ? 13.812 4.460 17.439 1.00 57.69 176 LEU A C 1
ATOM 1465 O O . LEU A 1 176 ? 14.095 3.407 17.998 1.00 57.69 176 LEU A O 1
ATOM 1469 N N . GLU A 1 177 ? 13.972 4.623 16.121 1.00 56.31 177 GLU A N 1
ATOM 1470 C CA . GLU A 1 177 ? 14.422 3.604 15.157 1.00 56.31 177 GLU A CA 1
ATOM 1471 C C . GLU A 1 177 ? 13.444 2.460 14.853 1.00 56.31 177 GLU A C 1
ATOM 1473 O O . GLU A 1 177 ? 13.780 1.572 14.064 1.00 56.31 177 GLU A O 1
ATOM 1478 N N . THR A 1 178 ? 12.230 2.492 15.395 1.00 58.28 178 THR A N 1
ATOM 1479 C CA . THR A 1 178 ? 11.196 1.495 15.114 1.00 58.28 178 THR A CA 1
ATOM 1480 C C . THR A 1 178 ? 10.406 1.864 13.859 1.00 58.28 178 THR A C 1
ATOM 1482 O O . THR A 1 178 ? 9.996 3.006 13.661 1.00 58.28 178 THR A O 1
ATOM 1485 N N . THR A 1 179 ? 10.217 0.891 12.968 1.00 71.19 179 THR A N 1
ATOM 1486 C CA . THR A 1 179 ? 9.216 0.980 11.898 1.00 71.19 179 THR A CA 1
ATOM 1487 C C . THR A 1 179 ? 7.844 0.719 12.498 1.00 71.19 179 THR A C 1
ATOM 1489 O O . THR A 1 179 ? 7.669 -0.329 13.120 1.00 71.19 179 THR A O 1
ATOM 1492 N N . GLU A 1 180 ? 6.892 1.621 12.285 1.00 82.69 180 GLU A N 1
ATOM 1493 C CA . GLU A 1 180 ? 5.520 1.442 12.768 1.00 82.69 180 GLU A CA 1
ATOM 1494 C C . GLU A 1 180 ? 4.710 0.659 11.734 1.00 82.69 180 GLU A C 1
ATOM 1496 O O . GLU A 1 180 ? 4.746 0.984 10.542 1.00 82.69 180 GLU A O 1
ATOM 1501 N N . VAL A 1 181 ? 3.999 -0.375 12.190 1.00 90.44 181 VAL A N 1
ATOM 1502 C CA . VAL A 1 181 ? 3.027 -1.115 11.377 1.00 90.44 181 VAL A CA 1
ATOM 1503 C C . VAL A 1 181 ? 1.630 -0.655 11.769 1.00 90.44 181 VAL A C 1
ATOM 1505 O O . VAL A 1 181 ? 1.279 -0.661 12.947 1.00 90.44 181 VAL A O 1
ATOM 1508 N N . LEU A 1 182 ? 0.847 -0.252 10.774 1.00 94.31 182 LEU A N 1
ATOM 1509 C CA . LEU A 1 182 ? -0.525 0.213 10.933 1.00 94.31 182 LEU A CA 1
ATOM 1510 C C . LEU A 1 182 ? -1.454 -0.696 10.140 1.00 94.31 182 LEU A C 1
ATOM 1512 O O . LEU A 1 182 ? -1.149 -1.060 9.002 1.00 94.31 182 LEU A O 1
ATOM 1516 N N . SER A 1 183 ? -2.618 -0.987 10.706 1.00 96.62 183 SER A N 1
ATOM 1517 C CA . SER A 1 183 ? -3.731 -1.523 9.931 1.00 96.62 183 SER A CA 1
ATOM 1518 C C . SER A 1 183 ? -4.415 -0.379 9.189 1.00 96.62 183 SER A C 1
ATOM 1520 O O . SER A 1 183 ? -4.663 0.688 9.758 1.00 96.62 183 SER A O 1
ATOM 1522 N N . LEU A 1 184 ? -4.725 -0.610 7.920 1.00 96.44 184 LEU A N 1
ATOM 1523 C CA . LEU A 1 184 ? -5.405 0.320 7.035 1.00 96.44 184 LEU A CA 1
ATOM 1524 C C . LEU A 1 184 ? -6.689 -0.330 6.527 1.00 96.44 184 LEU A C 1
ATOM 1526 O O . LEU A 1 184 ? -6.648 -1.418 5.954 1.00 96.44 184 LEU A O 1
ATOM 1530 N N . THR A 1 185 ? -7.814 0.356 6.702 1.00 96.88 185 THR A N 1
ATOM 1531 C CA . THR A 1 185 ? -9.110 -0.083 6.179 1.00 96.88 185 THR A CA 1
ATOM 1532 C C . THR A 1 185 ? -9.735 1.027 5.344 1.00 96.88 185 THR A C 1
ATOM 1534 O O . THR A 1 185 ? -9.911 2.144 5.833 1.00 96.88 185 THR A O 1
ATOM 1537 N N . TYR A 1 186 ? -10.078 0.737 4.091 1.00 95.44 186 TYR A N 1
ATOM 1538 C CA . TYR A 1 186 ? -10.864 1.641 3.257 1.00 95.44 186 TYR A CA 1
ATOM 1539 C C . TYR A 1 186 ? -12.315 1.709 3.749 1.00 95.44 186 TYR A C 1
ATOM 1541 O O . TYR A 1 186 ? -12.929 0.692 4.067 1.00 95.44 186 TYR A O 1
ATOM 1549 N N . SER A 1 187 ? -12.860 2.920 3.810 1.00 93.81 187 SER A N 1
ATOM 1550 C CA . SER A 1 187 ? -14.241 3.211 4.191 1.00 93.81 187 SER A CA 1
ATOM 1551 C C . SER A 1 187 ? -14.965 3.809 2.990 1.00 93.81 187 SER A C 1
ATOM 1553 O O . SER A 1 187 ? -14.698 4.951 2.618 1.00 93.81 187 SER A O 1
ATOM 1555 N N . GLU A 1 188 ? -15.905 3.060 2.401 1.00 90.31 188 GLU A N 1
ATOM 1556 C CA . GLU A 1 188 ? -16.762 3.569 1.315 1.00 90.31 188 GLU A CA 1
ATOM 1557 C C . GLU A 1 188 ? -17.604 4.769 1.769 1.00 90.31 188 GLU A C 1
ATOM 1559 O O . GLU A 1 188 ? -17.825 5.698 0.997 1.00 90.31 188 GLU A O 1
ATOM 1564 N N . GLN A 1 189 ? -18.048 4.773 3.031 1.00 88.38 189 GLN A N 1
ATOM 1565 C CA . GLN A 1 189 ? -18.847 5.861 3.599 1.00 88.38 189 GLN A CA 1
ATOM 1566 C C . GLN A 1 189 ? -18.068 7.179 3.656 1.00 88.38 189 GLN A C 1
ATOM 1568 O O . GLN A 1 189 ? -18.641 8.239 3.408 1.00 88.38 189 GLN A O 1
ATOM 1573 N N . ASP A 1 190 ? -16.785 7.105 4.008 1.00 84.75 190 ASP A N 1
ATOM 1574 C CA . ASP A 1 190 ? -15.927 8.278 4.175 1.00 84.75 190 ASP A CA 1
ATOM 1575 C C . ASP A 1 190 ? -15.136 8.602 2.885 1.00 84.75 190 ASP A C 1
ATOM 1577 O O . ASP A 1 190 ? -14.400 9.585 2.855 1.00 84.75 190 ASP A O 1
ATOM 1581 N N . ASP A 1 191 ? -15.262 7.775 1.835 1.00 91.75 191 ASP A N 1
ATOM 1582 C CA . ASP A 1 191 ? -14.395 7.750 0.643 1.00 91.75 191 ASP A CA 1
ATOM 1583 C C . ASP A 1 191 ? -12.918 7.966 1.012 1.00 91.75 191 ASP A C 1
ATOM 1585 O O . ASP A 1 191 ? -12.261 8.916 0.585 1.00 91.75 191 ASP A O 1
ATOM 1589 N N . GLY A 1 192 ? -12.402 7.106 1.886 1.00 94.06 192 GLY A N 1
ATOM 1590 C CA . GLY A 1 192 ? -11.095 7.322 2.486 1.00 94.06 192 GLY A CA 1
ATOM 1591 C C . GLY A 1 192 ? -10.622 6.161 3.337 1.00 94.06 192 GLY A C 1
ATOM 1592 O O . GLY A 1 192 ? -11.068 5.026 3.186 1.00 94.06 192 GLY A O 1
ATOM 1593 N N . PHE A 1 193 ? -9.695 6.449 4.239 1.00 96.25 193 PHE A N 1
ATOM 1594 C CA . PHE A 1 193 ? -9.012 5.449 5.039 1.00 96.25 193 PHE A CA 1
ATOM 1595 C C . PHE A 1 193 ? -9.206 5.649 6.534 1.00 96.25 193 PHE A C 1
ATOM 1597 O O . PHE A 1 193 ? -9.170 6.765 7.055 1.00 96.25 193 PHE A O 1
ATOM 1604 N N . VAL A 1 194 ? -9.324 4.525 7.231 1.00 96.50 194 VAL A N 1
ATOM 1605 C CA . VAL A 1 194 ? -9.175 4.422 8.677 1.00 96.50 194 VAL A CA 1
ATOM 1606 C C . VAL A 1 194 ? -7.842 3.742 8.966 1.00 96.50 194 VAL A C 1
ATOM 1608 O O . VAL A 1 194 ? -7.609 2.606 8.558 1.00 96.50 194 VAL A O 1
ATOM 1611 N N . PHE A 1 195 ? -6.975 4.451 9.675 1.00 95.50 195 PHE A N 1
ATOM 1612 C CA . PHE A 1 195 ? -5.702 3.964 10.183 1.00 95.50 195 PHE A CA 1
ATOM 1613 C C . PHE A 1 195 ? -5.891 3.503 11.621 1.00 95.50 195 PHE A C 1
ATOM 1615 O O . PHE A 1 195 ? -6.552 4.188 12.403 1.00 95.50 195 PHE A O 1
ATOM 1622 N N . MET A 1 196 ? -5.286 2.378 11.984 1.00 95.44 196 MET A N 1
ATOM 1623 C CA . MET A 1 196 ? -5.323 1.846 13.340 1.00 95.44 196 MET A CA 1
ATOM 1624 C C . MET A 1 196 ? -3.940 1.370 13.771 1.00 95.44 196 MET A C 1
ATOM 1626 O O . MET A 1 196 ? -3.247 0.665 13.036 1.00 95.44 196 MET A O 1
ATOM 1630 N N . ARG A 1 197 ? -3.553 1.755 14.985 1.00 91.69 197 ARG A N 1
ATOM 1631 C CA . ARG A 1 197 ? -2.325 1.302 15.644 1.00 91.69 197 ARG A CA 1
ATOM 1632 C C . ARG A 1 197 ? -2.579 0.027 16.435 1.00 91.69 197 ARG A C 1
ATOM 1634 O O . ARG A 1 197 ? -3.7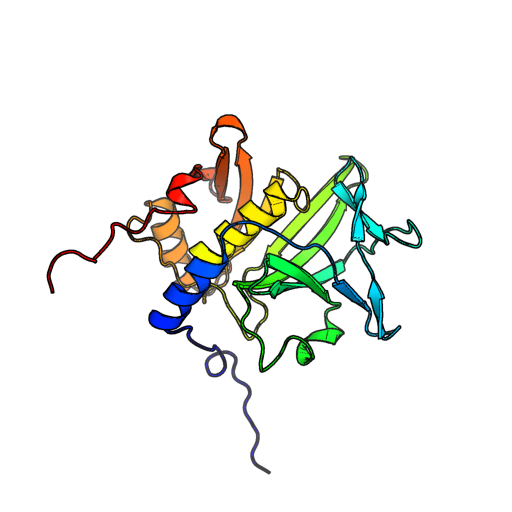06 -0.251 16.840 1.00 91.69 197 ARG A O 1
ATOM 1641 N N . SER A 1 198 ? -1.510 -0.698 16.755 1.00 87.00 198 SER A N 1
ATOM 1642 C CA . SER A 1 198 ? -1.577 -1.867 17.649 1.00 87.00 198 SER A CA 1
ATOM 1643 C C . SER A 1 198 ? -2.106 -1.524 19.052 1.00 87.00 198 SER A C 1
ATOM 1645 O O . SER A 1 198 ? -2.686 -2.377 19.720 1.00 87.00 198 SER A O 1
ATOM 1647 N N . SER A 1 199 ? -1.966 -0.264 19.479 1.00 87.56 199 SER A N 1
ATOM 1648 C CA . SER A 1 199 ? -2.537 0.276 20.719 1.00 87.56 199 SER A CA 1
ATOM 1649 C C . SER A 1 199 ? -4.062 0.466 20.682 1.00 87.56 199 SER A C 1
ATOM 1651 O O . SER A 1 199 ? -4.657 0.752 21.719 1.00 87.56 199 SER A O 1
ATOM 1653 N N . GLY A 1 200 ? -4.698 0.336 19.512 1.00 89.50 200 GLY A N 1
ATOM 1654 C CA . GLY A 1 200 ? -6.125 0.594 19.294 1.00 89.50 200 GLY A CA 1
ATOM 1655 C C . GLY A 1 200 ? -6.470 2.056 18.988 1.00 89.50 200 GLY A C 1
ATOM 1656 O O . GLY A 1 200 ? -7.630 2.370 18.730 1.00 89.50 200 GLY A O 1
ATOM 1657 N N . GLU A 1 201 ? -5.487 2.960 18.990 1.00 92.38 201 GLU A N 1
ATOM 1658 C CA . GLU A 1 201 ? -5.682 4.338 18.535 1.00 92.38 201 GLU A CA 1
ATOM 1659 C C . GLU A 1 201 ? -6.009 4.358 17.035 1.00 92.38 201 GLU A C 1
ATOM 1661 O O . GLU A 1 201 ? -5.402 3.619 16.254 1.00 92.38 201 GLU A O 1
ATOM 1666 N N . THR A 1 202 ? -6.952 5.212 16.626 1.00 93.88 202 THR A N 1
ATOM 1667 C CA . THR A 1 202 ? -7.384 5.317 15.229 1.00 93.88 202 THR A CA 1
ATOM 1668 C C . THR A 1 202 ? -7.340 6.749 14.714 1.00 93.88 202 THR A C 1
ATOM 1670 O O . THR A 1 202 ? -7.543 7.705 15.463 1.00 93.88 202 THR A O 1
ATOM 1673 N N . ALA A 1 203 ? -7.113 6.893 13.411 1.00 93.44 203 ALA A N 1
ATOM 1674 C CA . ALA A 1 203 ? -7.293 8.142 12.685 1.00 93.44 203 ALA A CA 1
ATOM 1675 C C . ALA A 1 203 ? -8.045 7.893 11.386 1.00 93.44 203 ALA A C 1
ATOM 1677 O O . ALA A 1 203 ? -7.843 6.879 10.724 1.00 93.44 203 ALA A O 1
ATOM 1678 N N . LYS A 1 204 ? -8.894 8.844 11.009 1.00 93.38 204 LYS A N 1
ATOM 1679 C CA . LYS A 1 204 ? -9.566 8.845 9.714 1.00 93.38 204 LYS A CA 1
ATOM 1680 C C . LYS A 1 204 ? -8.937 9.893 8.810 1.00 93.38 204 LYS A C 1
ATOM 1682 O O . LYS A 1 204 ? -8.574 10.964 9.290 1.00 93.38 204 LYS A O 1
ATOM 1687 N N . MET A 1 205 ? -8.830 9.572 7.528 1.00 92.25 205 MET A N 1
ATOM 1688 C CA . MET A 1 205 ? -8.554 10.532 6.466 1.00 92.25 205 MET A CA 1
ATOM 1689 C C . MET A 1 205 ? -9.548 10.275 5.347 1.00 92.25 205 MET A C 1
ATOM 1691 O O . MET A 1 205 ? -9.508 9.216 4.721 1.00 92.25 205 MET A O 1
ATOM 1695 N N . ASP A 1 206 ? -10.450 11.219 5.124 1.00 91.94 206 ASP A N 1
ATOM 1696 C CA . ASP A 1 206 ? -11.331 11.168 3.964 1.00 91.94 206 ASP A CA 1
ATOM 1697 C C . ASP A 1 206 ? -10.585 11.641 2.702 1.00 91.94 206 ASP A C 1
ATOM 1699 O O . ASP A 1 206 ? -9.416 12.039 2.742 1.00 91.94 206 ASP A O 1
ATOM 1703 N N . LYS A 1 207 ? -11.254 11.611 1.550 1.00 87.56 207 LYS A N 1
ATOM 1704 C CA . LYS A 1 207 ? -10.649 12.047 0.288 1.00 87.56 207 LYS A CA 1
ATOM 1705 C C . LYS A 1 207 ? -10.092 13.469 0.323 1.00 87.56 207 LYS A C 1
ATOM 1707 O O . LYS A 1 207 ? -9.039 13.698 -0.269 1.00 87.56 207 LYS A O 1
ATOM 1712 N N . LYS A 1 208 ? -10.778 14.417 0.974 1.00 87.44 208 LYS A N 1
ATOM 1713 C CA . LYS A 1 208 ? -10.312 15.815 1.029 1.00 87.44 208 LYS A CA 1
ATOM 1714 C C . LYS A 1 208 ? -9.070 15.947 1.911 1.00 87.44 208 LYS A C 1
ATOM 1716 O O . LYS A 1 208 ? -8.227 16.791 1.635 1.00 87.44 208 LYS A O 1
ATOM 1721 N N . ASP A 1 209 ? -8.927 15.089 2.918 1.00 87.88 209 ASP A N 1
ATOM 1722 C CA . ASP A 1 209 ? -7.732 15.038 3.755 1.00 87.88 209 ASP A CA 1
ATOM 1723 C C . ASP A 1 209 ? -6.563 14.354 3.025 1.00 87.88 209 ASP A C 1
ATOM 1725 O O . ASP A 1 209 ? -5.412 14.733 3.223 1.00 87.88 209 ASP A O 1
ATOM 1729 N N . ILE A 1 210 ? -6.839 13.357 2.171 1.00 86.94 210 ILE A N 1
ATOM 1730 C CA . ILE A 1 210 ? -5.833 12.656 1.344 1.00 86.94 210 ILE A CA 1
ATOM 1731 C C . ILE A 1 210 ? -5.328 13.548 0.197 1.00 86.94 210 ILE A C 1
ATOM 1733 O O . ILE A 1 210 ? -4.135 13.545 -0.127 1.00 86.94 210 ILE A O 1
ATOM 1737 N N . PHE A 1 211 ? -6.232 14.314 -0.414 1.00 83.62 211 PHE A N 1
ATOM 1738 C CA . PHE A 1 211 ? -5.962 15.266 -1.490 1.00 83.62 211 PHE A CA 1
ATOM 1739 C C . PHE A 1 211 ? -6.337 16.678 -1.029 1.00 83.62 211 PHE A C 1
ATOM 1741 O O . PHE A 1 211 ? -7.346 17.217 -1.494 1.00 83.62 211 PHE A O 1
ATOM 1748 N N . PRO A 1 212 ? -5.567 17.276 -0.103 1.00 71.75 212 PRO A N 1
ATOM 1749 C CA . PRO A 1 212 ? -5.858 18.621 0.359 1.00 71.75 212 PRO A CA 1
ATOM 1750 C C . PRO A 1 212 ? -5.808 19.571 -0.834 1.00 71.75 212 PRO A C 1
ATOM 1752 O O . PRO A 1 212 ? -4.808 19.635 -1.551 1.00 71.75 212 PRO A O 1
ATOM 1755 N N . GLU A 1 213 ? -6.898 20.303 -1.064 1.00 65.56 213 GLU A N 1
ATOM 1756 C CA . GLU A 1 213 ? -6.880 21.404 -2.017 1.00 65.56 213 GLU A CA 1
ATOM 1757 C C . GLU A 1 213 ? -5.828 22.398 -1.529 1.00 65.56 213 GLU A C 1
ATOM 1759 O O . GLU A 1 21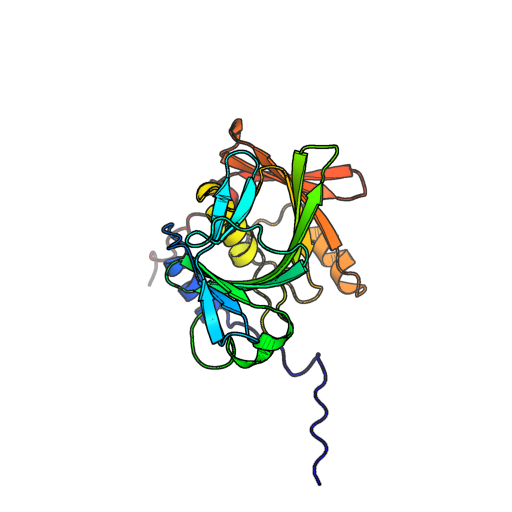3 ? -5.952 22.976 -0.446 1.00 65.56 213 GLU A O 1
ATOM 1764 N N . LYS A 1 214 ? -4.758 22.585 -2.307 1.00 55.50 214 LYS A N 1
ATOM 1765 C CA . LYS A 1 214 ? -3.855 23.704 -2.069 1.00 55.50 214 LYS A CA 1
ATOM 1766 C C . LYS A 1 214 ? -4.689 24.966 -2.149 1.00 55.50 214 LYS A C 1
ATOM 1768 O O . LYS A 1 214 ? -5.152 25.333 -3.226 1.00 55.50 214 LYS A O 1
ATOM 1773 N N . THR A 1 215 ? -4.852 25.639 -1.017 1.00 45.78 215 THR A N 1
ATOM 1774 C CA . THR A 1 215 ? -5.279 27.033 -1.015 1.00 45.78 215 THR A CA 1
ATOM 1775 C C . THR A 1 215 ? -4.326 27.764 -1.957 1.00 45.78 215 THR A C 1
ATOM 1777 O O . THR A 1 215 ? -3.119 27.777 -1.713 1.00 45.78 215 THR A O 1
ATOM 1780 N N . ASP A 1 216 ? -4.842 28.269 -3.078 1.00 39.31 216 ASP A N 1
ATOM 1781 C CA . ASP A 1 216 ? -4.066 28.976 -4.090 1.00 39.31 216 ASP A CA 1
ATOM 1782 C C . ASP A 1 216 ? -3.284 30.110 -3.405 1.00 39.31 216 ASP A C 1
ATOM 1784 O O . ASP A 1 216 ? -3.809 31.192 -3.157 1.00 39.31 216 ASP A O 1
ATOM 1788 N N . LEU A 1 217 ? -1.992 29.901 -3.136 1.00 39.47 217 LEU A N 1
ATOM 1789 C CA . LEU A 1 217 ? -1.059 30.956 -2.716 1.00 39.47 217 LEU A CA 1
ATOM 1790 C C . LEU A 1 217 ? -0.722 31.908 -3.885 1.00 39.47 217 LEU A C 1
ATOM 1792 O O . LEU A 1 217 ? 0.320 32.555 -3.907 1.00 39.47 217 LEU A O 1
ATOM 1796 N N . ARG A 1 218 ? -1.611 31.997 -4.881 1.00 37.31 218 ARG A N 1
ATOM 1797 C CA . ARG A 1 218 ? -1.586 32.970 -5.973 1.00 37.31 218 ARG A CA 1
ATOM 1798 C C . ARG A 1 218 ? -2.541 34.126 -5.684 1.00 37.31 218 ARG A C 1
ATOM 1800 O O . ARG A 1 218 ? -3.323 34.517 -6.541 1.00 37.31 218 ARG A O 1
ATOM 1807 N N . MET A 1 219 ? -2.468 34.696 -4.491 1.00 38.91 219 MET A N 1
ATOM 1808 C CA . MET A 1 219 ? -2.850 36.088 -4.293 1.00 38.91 219 MET A CA 1
ATOM 1809 C C . MET A 1 219 ? -1.743 36.751 -3.486 1.00 38.91 219 MET A C 1
ATOM 1811 O O . MET A 1 219 ? -1.336 36.222 -2.460 1.00 38.91 219 MET A O 1
ATOM 1815 N N . GLU A 1 220 ? -1.283 37.895 -3.990 1.00 38.22 220 GLU A N 1
ATOM 1816 C CA . GLU A 1 220 ? -0.201 38.742 -3.467 1.00 38.22 220 GLU A CA 1
ATOM 1817 C C . GLU A 1 220 ? 1.224 38.377 -3.924 1.00 38.22 220 GLU A C 1
ATOM 1819 O O . GLU A 1 220 ? 2.091 37.971 -3.152 1.00 38.22 220 GLU A O 1
ATOM 1824 N N . ALA A 1 221 ? 1.474 38.626 -5.214 1.00 34.66 221 ALA A N 1
ATOM 1825 C CA . A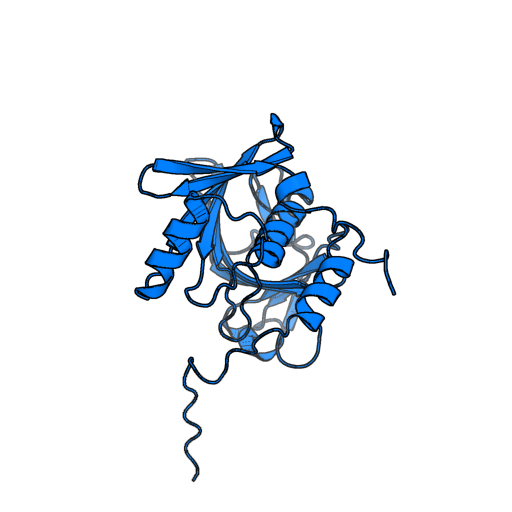LA A 1 221 ? 2.719 39.243 -5.673 1.00 34.66 221 ALA A CA 1
ATOM 1826 C C . ALA A 1 221 ? 2.377 40.511 -6.468 1.00 34.66 221 ALA A C 1
ATOM 1828 O O . ALA A 1 221 ? 1.383 40.459 -7.232 1.00 34.66 221 ALA A O 1
#

pLDDT: mean 71.34, std 21.82, range [27.73, 96.88]

Radius of gyration: 17.97 Å; chains: 1; bounding box: 60×59×41 Å

Secondary structure (DSSP, 8-state):
-------TTS------HHHHHHHHHTTSS-----EEEETTTTEEE-EEE-TTS-EEETTT-PBPPSEEEEEEEETTS-EEEE-GGGTTTS-SS--EEEEEEEEEEEETTTTEEEEEEES--SS---BHHHHHHHHHHHHHTT-S-SEEEEEE-TT-B---TT--HHHHHHHHHHTTTPPEEEEEEEETTTTEEEEE-TTS-EEEEEHHHHS-------S--

Organism: NCBI:txid2896528